Protein AF-F4B7A6-F1 (afdb_monomer)

pLDDT: mean 81.69, std 14.82, range [43.16, 95.94]

Secondary structure (DSSP, 8-state):
-HHHHHHHHHHHHHHHSS--HHHHHHHHHHHHHHHHHHHHHHHHHHHHHHHHHHHTS----S-HHHHHHHHHHHHHHHHHHHHHHHHHHHHS-GGGHHHHHHHHHHHHHHHHHHHHHS--GGGGGT-HHHHHHHHHHHTT-SSPPBS-TT-TTSPBP-HHHHHHHHHHHHHHHHHHHHHHHTT-----TTTTT--

Radius of gyration: 19.79 Å; Cα contacts (8 Å, |Δi|>4): 179; chains: 1; bounding box: 46×35×57 Å

Structure (mmCIF, N/CA/C/O backbone):
data_AF-F4B7A6-F1
#
_entry.id   AF-F4B7A6-F1
#
loop_
_atom_site.group_PDB
_atom_site.id
_atom_site.type_symbol
_atom_site.label_atom_id
_atom_site.label_alt_id
_atom_site.label_comp_id
_atom_site.label_asym_id
_atom_site.label_entity_id
_atom_site.label_seq_id
_atom_site.pdbx_PDB_ins_code
_atom_site.Cartn_x
_atom_site.Cartn_y
_atom_site.Cartn_z
_atom_site.occupancy
_atom_site.B_iso_or_equiv
_atom_site.auth_seq_id
_atom_site.auth_comp_id
_atom_site.auth_asym_id
_atom_site.auth_atom_id
_atom_site.pdbx_PDB_model_num
ATOM 1 N N . MET A 1 1 ? -12.942 -7.520 11.197 1.00 44.00 1 MET A N 1
ATOM 2 C CA . MET A 1 1 ? -13.777 -8.642 11.706 1.00 44.00 1 MET A CA 1
ATOM 3 C C . MET A 1 1 ? -13.081 -9.433 12.820 1.00 44.00 1 MET A C 1
ATOM 5 O O . MET A 1 1 ? -13.764 -10.074 13.609 1.00 44.00 1 MET A O 1
ATOM 9 N N . MET A 1 2 ? -11.744 -9.402 12.918 1.00 46.47 2 MET A N 1
ATOM 10 C CA . MET A 1 2 ? -10.988 -10.122 13.953 1.00 46.47 2 MET A CA 1
ATOM 11 C C . MET A 1 2 ? -11.073 -9.441 15.330 1.00 46.47 2 MET A C 1
ATOM 13 O O . MET A 1 2 ? -11.222 -10.134 16.335 1.00 46.47 2 MET A O 1
ATOM 17 N N . ILE A 1 3 ? -11.082 -8.101 15.382 1.00 51.12 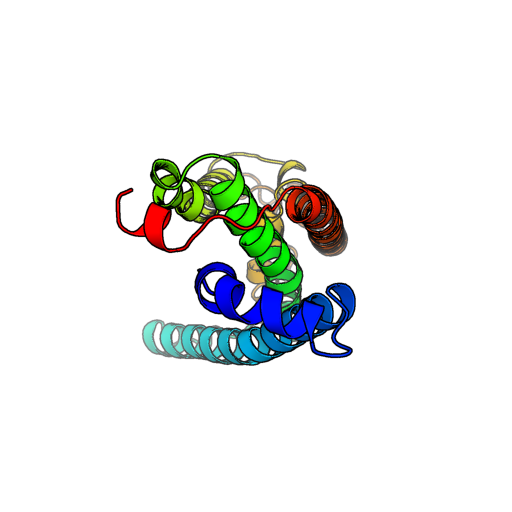3 ILE A N 1
ATOM 18 C CA . ILE A 1 3 ? -11.287 -7.360 16.641 1.00 51.12 3 ILE A CA 1
ATOM 19 C C . ILE A 1 3 ? -12.683 -7.645 17.181 1.00 51.12 3 ILE A C 1
ATOM 21 O O . ILE A 1 3 ? -12.857 -7.851 18.376 1.00 51.12 3 ILE A O 1
ATOM 25 N N . TYR A 1 4 ? -13.666 -7.743 16.290 1.00 50.31 4 TYR A N 1
ATOM 26 C CA . TYR A 1 4 ? -15.042 -8.038 16.654 1.00 50.31 4 TYR A CA 1
ATOM 27 C C . TYR A 1 4 ? -15.202 -9.368 17.421 1.00 50.31 4 TYR A C 1
ATOM 29 O O . TYR A 1 4 ? -15.772 -9.378 18.510 1.00 50.31 4 TYR A O 1
ATOM 37 N N . TYR A 1 5 ? -14.643 -10.473 16.914 1.00 50.44 5 TYR A N 1
ATOM 38 C CA . TYR A 1 5 ? -14.727 -11.785 17.578 1.00 50.44 5 TYR A CA 1
ATOM 39 C C . TYR A 1 5 ? -13.851 -11.896 18.834 1.00 50.44 5 TYR A C 1
ATOM 41 O O . TYR A 1 5 ? -14.183 -12.651 19.743 1.00 50.44 5 TYR A O 1
ATOM 49 N N . GLN A 1 6 ? -12.753 -11.140 18.913 1.00 48.97 6 GLN A N 1
ATOM 50 C CA . GLN A 1 6 ? -11.877 -11.125 20.090 1.00 48.97 6 GLN A CA 1
ATOM 51 C C . GLN A 1 6 ? -12.330 -10.129 21.170 1.00 48.97 6 GLN A C 1
ATOM 53 O O . GLN A 1 6 ? -11.904 -10.247 22.318 1.00 48.97 6 GLN A O 1
ATOM 58 N N . SER A 1 7 ? -13.216 -9.181 20.842 1.00 51.53 7 SER A N 1
ATOM 59 C CA . SER A 1 7 ? -13.661 -8.109 21.746 1.00 51.53 7 SER A CA 1
ATOM 60 C C . SER A 1 7 ? -14.371 -8.610 23.011 1.00 51.53 7 SER A C 1
ATOM 62 O O . SER A 1 7 ? -14.218 -8.000 24.070 1.00 51.53 7 SER A O 1
ATOM 64 N N . SER A 1 8 ? -15.085 -9.740 22.937 1.00 50.56 8 SER A N 1
ATOM 65 C CA . SER A 1 8 ? -15.776 -10.344 24.084 1.00 50.56 8 SER A CA 1
ATOM 66 C C . SER A 1 8 ? -14.823 -10.952 25.112 1.00 50.56 8 SER A C 1
ATOM 68 O O . SER A 1 8 ? -15.105 -10.878 26.301 1.00 50.56 8 SER A O 1
ATOM 70 N N . GLY A 1 9 ? -13.680 -11.499 24.685 1.00 51.59 9 GLY A N 1
ATOM 71 C CA . GLY A 1 9 ? -12.627 -11.992 25.581 1.00 51.59 9 GLY A CA 1
ATOM 72 C C . GLY A 1 9 ? -11.648 -10.899 26.013 1.00 51.59 9 GLY A C 1
ATOM 73 O O . GLY A 1 9 ? -11.111 -10.946 27.121 1.00 51.59 9 GLY A O 1
ATOM 74 N N . LEU A 1 10 ? -11.431 -9.885 25.167 1.00 53.50 10 LEU A N 1
ATOM 75 C CA . LEU A 1 10 ? -10.456 -8.824 25.421 1.00 53.50 10 LEU A CA 1
ATOM 76 C C . LEU A 1 10 ? -10.780 -8.004 26.664 1.00 53.50 10 LEU A C 1
ATOM 78 O O . LEU A 1 10 ? -9.871 -7.686 27.421 1.00 53.50 10 LEU A O 1
ATOM 82 N N . SER A 1 11 ? -12.056 -7.689 26.889 1.00 51.91 11 SER A N 1
ATOM 83 C CA . SER A 1 11 ? -12.505 -6.936 28.065 1.00 51.91 11 SER A CA 1
ATOM 84 C C . SER A 1 11 ? -12.173 -7.667 29.372 1.00 51.91 11 SER A C 1
ATOM 86 O O . SER A 1 11 ? -11.741 -7.034 30.338 1.00 51.91 11 SER A O 1
ATOM 88 N N . TYR A 1 12 ? -12.276 -9.001 29.384 1.00 54.56 12 TYR A N 1
ATOM 89 C CA . TYR A 1 12 ? -11.856 -9.842 30.507 1.00 54.56 12 TYR A CA 1
ATOM 90 C C . TYR A 1 12 ? -10.329 -9.902 30.633 1.00 54.56 12 TYR A C 1
ATOM 92 O O . TYR A 1 12 ? -9.809 -9.734 31.734 1.00 54.56 12 TYR A O 1
ATOM 100 N N . PHE A 1 13 ? -9.585 -10.040 29.532 1.00 53.78 13 PHE A N 1
ATOM 101 C CA . PHE A 1 13 ? -8.117 -10.017 29.575 1.00 53.78 13 PHE A CA 1
ATOM 102 C C . PHE A 1 13 ? -7.557 -8.663 30.029 1.00 53.78 13 PHE A C 1
ATOM 104 O O . PHE A 1 13 ? -6.635 -8.629 30.832 1.00 53.78 13 PHE A O 1
ATOM 111 N N . THR A 1 14 ? -8.125 -7.535 29.614 1.00 54.94 14 THR A N 1
ATOM 112 C CA . THR A 1 14 ? -7.667 -6.213 30.076 1.00 54.94 14 THR A CA 1
ATOM 113 C C . THR A 1 14 ? -8.040 -5.918 31.529 1.00 54.94 14 THR A C 1
ATOM 115 O O . THR A 1 14 ? -7.415 -5.068 32.155 1.00 54.94 14 THR A O 1
ATOM 118 N N . ARG A 1 15 ? -9.070 -6.589 32.068 1.00 53.72 15 ARG A N 1
ATOM 119 C CA . ARG A 1 15 ? -9.556 -6.390 33.444 1.00 53.72 15 ARG A CA 1
ATOM 120 C C . ARG A 1 15 ? -8.901 -7.341 34.450 1.00 53.72 15 ARG A C 1
ATOM 122 O O . ARG A 1 15 ? -8.724 -6.954 35.600 1.00 53.72 15 ARG A O 1
ATOM 129 N N . PHE A 1 16 ? -8.540 -8.554 34.024 1.00 55.56 16 PHE A N 1
ATOM 130 C CA . PHE A 1 16 ? -8.001 -9.614 34.886 1.00 55.56 16 PHE A CA 1
ATOM 131 C C . PHE A 1 16 ? -6.550 -10.021 34.564 1.00 55.56 16 PHE A C 1
ATOM 133 O O . PHE A 1 16 ? -5.973 -10.825 35.291 1.00 55.56 16 PHE A O 1
ATOM 140 N N . SER A 1 17 ? -5.926 -9.467 33.517 1.00 56.50 17 SER A N 1
ATOM 141 C CA . SER A 1 17 ? -4.500 -9.654 33.198 1.00 56.50 17 SER A CA 1
ATOM 142 C C . SER A 1 17 ? -3.744 -8.317 33.188 1.00 56.50 17 SER A C 1
ATOM 144 O O . SER A 1 17 ? -4.324 -7.245 33.043 1.00 56.50 17 SER A O 1
ATOM 146 N N . LYS A 1 18 ? -2.410 -8.376 33.321 1.00 59.94 18 LYS A N 1
ATOM 147 C CA . LYS A 1 18 ? -1.483 -7.227 33.223 1.00 59.94 18 LYS A CA 1
ATOM 148 C C . LYS A 1 18 ? -1.332 -6.684 31.787 1.00 59.94 18 LYS A C 1
ATOM 150 O O . LYS A 1 18 ? -0.453 -5.864 31.521 1.00 59.94 18 LYS A O 1
ATOM 155 N N . LEU A 1 19 ? -2.153 -7.154 30.847 1.00 57.56 19 LEU A N 1
ATOM 156 C CA . LEU A 1 19 ? -2.142 -6.748 29.446 1.00 57.56 19 LEU A CA 1
ATOM 157 C C . LEU A 1 19 ? -2.706 -5.332 29.297 1.00 57.56 19 LEU A C 1
ATOM 159 O O . LEU A 1 19 ? -3.912 -5.102 29.348 1.00 57.56 19 LEU A O 1
ATOM 163 N N . THR A 1 20 ? -1.814 -4.366 29.081 1.00 66.88 20 THR A N 1
ATOM 164 C CA . THR A 1 20 ? -2.223 -3.005 28.734 1.00 66.88 20 THR A CA 1
ATOM 165 C C . THR A 1 20 ? -2.713 -2.958 27.278 1.00 66.88 20 THR A C 1
ATOM 167 O O . THR A 1 20 ? -2.067 -3.536 26.398 1.00 66.88 20 THR A O 1
ATOM 170 N N . PRO A 1 21 ? -3.806 -2.230 26.968 1.00 61.97 21 PRO A N 1
ATOM 171 C CA . PRO A 1 21 ? -4.346 -2.130 25.605 1.00 61.97 21 PRO A CA 1
ATOM 172 C C . PRO A 1 21 ? -3.317 -1.690 24.553 1.00 61.97 21 PRO A C 1
ATOM 174 O O . PRO A 1 21 ? -3.353 -2.144 23.414 1.00 61.97 21 PRO A O 1
ATOM 177 N N . LYS A 1 22 ? -2.349 -0.850 24.947 1.00 65.38 22 LYS A N 1
ATOM 178 C CA . LYS A 1 22 ? -1.251 -0.400 24.078 1.00 65.38 22 LYS A CA 1
ATOM 179 C C . LYS A 1 22 ? -0.338 -1.550 23.652 1.00 65.38 22 LYS A C 1
ATOM 181 O O . LYS A 1 22 ? 0.014 -1.640 22.482 1.00 65.38 22 LYS A O 1
ATOM 186 N N . TYR A 1 23 ? 0.029 -2.422 24.592 1.00 71.06 23 TYR A N 1
ATOM 187 C CA . TYR A 1 23 ? 0.889 -3.570 24.316 1.00 71.06 23 TYR A CA 1
ATOM 188 C C . TYR A 1 23 ? 0.175 -4.598 23.433 1.00 71.06 23 TYR A C 1
ATOM 190 O O . TYR A 1 23 ? 0.770 -5.115 22.492 1.00 71.06 23 TYR A O 1
ATOM 198 N N . TYR A 1 24 ? -1.119 -4.829 23.683 1.00 69.81 24 TYR A N 1
ATOM 199 C CA . TYR A 1 24 ? -1.938 -5.708 22.849 1.00 69.81 24 TYR A CA 1
ATOM 200 C C . TYR A 1 24 ? -2.017 -5.218 21.399 1.00 69.81 24 TYR A C 1
ATOM 202 O O . TYR A 1 24 ? -1.712 -5.974 20.479 1.00 69.81 24 TYR A O 1
ATOM 210 N N . LEU A 1 25 ? -2.368 -3.942 21.195 1.00 70.75 25 LEU A N 1
ATOM 211 C CA . LEU A 1 25 ? -2.437 -3.357 19.857 1.00 70.75 25 LEU A CA 1
ATOM 212 C C . LEU A 1 25 ? -1.074 -3.406 19.166 1.00 70.75 25 LEU A C 1
ATOM 214 O O . LEU A 1 25 ? -0.997 -3.857 18.030 1.00 70.75 25 LEU A O 1
ATOM 218 N N . PHE A 1 26 ? 0.006 -3.024 19.852 1.00 75.38 26 PHE A N 1
ATOM 219 C CA . PHE A 1 26 ? 1.352 -3.077 19.281 1.00 75.38 26 PHE A CA 1
ATOM 220 C C . PHE A 1 26 ? 1.755 -4.497 18.860 1.00 75.38 26 PHE A C 1
ATOM 222 O O . PHE A 1 26 ? 2.229 -4.695 17.742 1.00 75.38 26 PHE A O 1
ATOM 229 N N . SER A 1 27 ? 1.522 -5.492 19.721 1.00 78.31 27 SER A N 1
ATOM 230 C CA . SER A 1 27 ? 1.802 -6.893 19.400 1.00 78.31 27 SER A CA 1
ATOM 231 C C . SER A 1 27 ? 0.976 -7.369 18.207 1.00 78.31 27 SER A C 1
ATOM 233 O O . SER A 1 27 ? 1.520 -8.031 17.329 1.00 78.31 27 SER A O 1
ATOM 235 N N . LEU A 1 28 ? -0.310 -7.018 18.147 1.00 77.06 28 LEU A N 1
ATOM 236 C CA . LEU A 1 28 ? -1.187 -7.388 17.038 1.00 77.06 28 LEU A CA 1
ATOM 237 C C . LEU A 1 28 ? -0.713 -6.755 15.725 1.00 77.06 28 LEU A C 1
ATOM 239 O O . LEU A 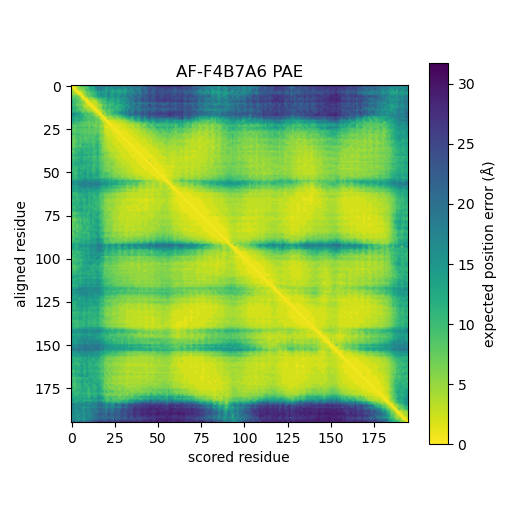1 28 ? -0.577 -7.461 14.729 1.00 77.06 28 LEU A O 1
ATOM 243 N N . TYR A 1 29 ? -0.384 -5.461 15.737 1.00 79.56 29 TYR A N 1
ATOM 244 C CA . TYR A 1 29 ? 0.194 -4.755 14.591 1.00 79.56 29 TYR A CA 1
ATOM 245 C C . TYR A 1 29 ? 1.471 -5.437 14.094 1.00 79.56 29 TYR A C 1
ATOM 247 O O . TYR A 1 29 ? 1.609 -5.699 12.901 1.00 79.56 29 TYR A O 1
ATOM 255 N N . PHE A 1 30 ? 2.392 -5.756 15.005 1.00 82.19 30 PHE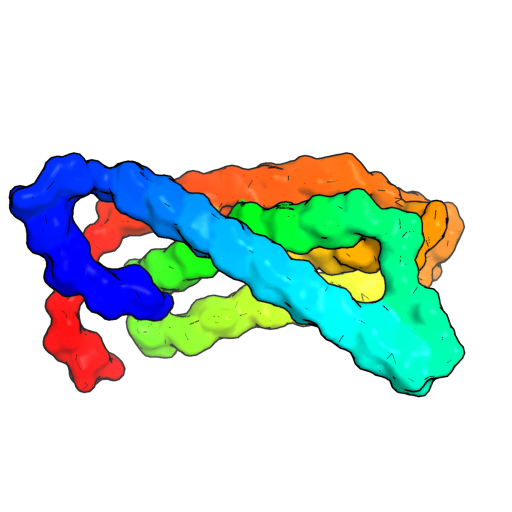 A N 1
ATOM 256 C CA . PHE A 1 30 ? 3.672 -6.365 14.656 1.00 82.19 30 PHE A CA 1
ATOM 257 C C . PHE A 1 30 ? 3.499 -7.775 14.077 1.00 82.19 30 PHE A C 1
ATOM 259 O O . PHE A 1 30 ? 4.054 -8.091 13.023 1.00 82.19 30 PHE A O 1
ATOM 266 N N . THR A 1 31 ? 2.666 -8.610 14.704 1.00 84.31 31 THR A N 1
ATOM 267 C CA . THR A 1 31 ? 2.358 -9.956 14.203 1.00 84.31 31 THR A CA 1
ATOM 268 C C . THR A 1 31 ? 1.660 -9.903 12.844 1.00 84.31 31 THR A C 1
ATOM 270 O O . THR A 1 31 ? 2.013 -10.668 11.941 1.00 84.31 31 THR A O 1
ATOM 273 N N . MET A 1 32 ? 0.706 -8.988 12.648 1.00 83.56 32 MET A N 1
ATOM 274 C CA . MET A 1 32 ? 0.042 -8.819 11.353 1.00 83.56 32 MET A CA 1
ATOM 275 C C . MET A 1 32 ? 1.011 -8.340 10.274 1.00 83.56 32 MET A C 1
ATOM 277 O O . MET A 1 32 ? 0.969 -8.847 9.156 1.00 83.56 32 MET A O 1
ATOM 281 N N . LEU A 1 33 ? 1.931 -7.433 10.597 1.00 85.69 33 LEU A N 1
ATOM 282 C CA . LEU A 1 33 ? 2.940 -6.957 9.654 1.00 85.69 33 LEU A CA 1
ATOM 283 C C . LEU A 1 33 ? 3.859 -8.093 9.191 1.00 85.69 33 LEU A C 1
ATOM 285 O O . LEU A 1 33 ? 4.101 -8.217 7.990 1.00 85.69 33 LEU A O 1
ATOM 289 N N . ILE A 1 34 ? 4.322 -8.957 10.100 1.00 87.56 34 ILE A N 1
ATOM 290 C CA . ILE A 1 34 ? 5.190 -10.099 9.756 1.00 87.56 34 ILE A CA 1
ATOM 291 C C . ILE A 1 34 ? 4.442 -11.175 8.970 1.00 87.56 34 ILE A C 1
ATOM 293 O O . ILE A 1 34 ? 4.981 -11.728 8.018 1.00 87.56 34 ILE A O 1
ATOM 297 N N . THR A 1 35 ? 3.213 -11.505 9.352 1.00 87.38 35 THR A N 1
ATOM 298 C CA . THR A 1 35 ? 2.455 -12.567 8.670 1.00 87.38 35 THR A CA 1
ATOM 299 C C . THR A 1 35 ? 2.062 -12.136 7.261 1.00 87.38 35 THR A C 1
ATOM 301 O O . THR A 1 35 ? 2.346 -12.839 6.290 1.00 87.38 35 THR A O 1
ATOM 304 N N . THR A 1 36 ? 1.510 -10.930 7.117 1.00 85.94 36 THR A N 1
ATOM 305 C CA . THR A 1 36 ? 1.175 -10.365 5.804 1.00 85.94 36 THR A CA 1
ATOM 306 C C . THR A 1 36 ? 2.432 -10.159 4.957 1.00 85.94 36 THR A C 1
ATOM 308 O O . THR A 1 36 ? 2.398 -10.494 3.772 1.00 85.94 36 THR A O 1
ATOM 311 N N . THR A 1 37 ? 3.539 -9.703 5.575 1.00 86.69 37 THR A N 1
ATOM 312 C CA . THR A 1 37 ? 4.970 -9.995 5.289 1.00 86.69 37 THR A CA 1
ATOM 313 C C . THR A 1 37 ? 5.322 -11.124 4.324 1.00 86.69 37 THR A C 1
ATOM 315 O O . THR A 1 37 ? 5.775 -10.977 3.189 1.00 86.69 37 THR A O 1
ATOM 318 N N . VAL A 1 38 ? 5.101 -12.320 4.831 1.00 89.00 38 VAL A N 1
ATOM 319 C CA . VAL A 1 38 ? 5.456 -13.552 4.151 1.00 89.00 38 VAL A CA 1
ATOM 320 C C . VAL A 1 38 ? 4.466 -13.813 3.021 1.00 89.00 38 VAL A C 1
ATOM 322 O O . VAL A 1 38 ? 4.876 -14.101 1.899 1.00 89.00 38 VAL A O 1
ATOM 325 N N . VAL A 1 39 ? 3.169 -13.608 3.277 1.00 90.00 39 VAL A N 1
ATOM 326 C CA . VAL A 1 39 ? 2.107 -13.881 2.298 1.00 90.00 39 VAL A CA 1
ATOM 327 C C . VAL A 1 39 ? 2.287 -13.071 1.015 1.00 90.00 39 VAL A C 1
ATOM 329 O O . VAL A 1 39 ? 2.300 -13.660 -0.060 1.00 90.00 39 VAL A O 1
ATOM 332 N N . SER A 1 40 ? 2.473 -11.747 1.084 1.00 87.12 40 SER A N 1
ATOM 333 C CA . SER A 1 40 ? 2.578 -10.965 -0.164 1.00 87.12 40 SER A CA 1
ATOM 334 C C . SER A 1 40 ? 3.873 -11.215 -0.941 1.00 87.12 40 SER A C 1
ATOM 336 O O . SER A 1 40 ? 3.850 -11.133 -2.161 1.00 87.12 40 SER A O 1
ATOM 338 N N . VAL A 1 41 ? 4.972 -11.600 -0.278 1.00 87.81 41 VAL A N 1
ATOM 339 C CA . VAL A 1 41 ? 6.191 -12.013 -0.995 1.00 87.81 41 VAL A CA 1
ATOM 340 C C . VAL A 1 41 ? 5.927 -13.296 -1.778 1.00 87.81 41 VAL A C 1
ATOM 342 O O . VAL A 1 41 ? 6.244 -13.363 -2.962 1.00 87.81 41 VAL A O 1
ATOM 345 N N . ILE A 1 42 ? 5.282 -14.283 -1.149 1.00 91.94 42 ILE A N 1
ATOM 346 C CA . ILE A 1 42 ? 4.893 -15.531 -1.817 1.00 91.94 42 ILE A CA 1
ATOM 347 C C . ILE A 1 42 ? 3.943 -15.237 -2.983 1.00 91.94 42 ILE A C 1
ATOM 349 O O . ILE A 1 42 ? 4.166 -15.723 -4.089 1.00 91.94 42 ILE A O 1
ATOM 353 N N . MET A 1 43 ? 2.915 -14.410 -2.767 1.00 92.12 43 MET A N 1
ATOM 354 C CA . MET A 1 43 ? 1.974 -14.036 -3.827 1.00 92.12 43 MET A CA 1
ATOM 355 C C . MET A 1 43 ? 2.665 -13.277 -4.961 1.00 92.12 43 MET A C 1
ATOM 357 O O . MET A 1 43 ? 2.427 -13.582 -6.124 1.00 92.12 43 MET A O 1
ATOM 361 N N . GLY A 1 44 ? 3.547 -12.331 -4.644 1.00 89.50 44 GLY A N 1
ATOM 362 C CA . GLY A 1 44 ? 4.283 -11.544 -5.627 1.00 89.50 44 GLY A CA 1
ATOM 363 C C . GLY A 1 44 ? 5.206 -12.403 -6.492 1.00 89.50 44 GLY A C 1
ATOM 364 O O . GLY A 1 44 ? 5.191 -12.279 -7.715 1.00 89.50 44 GLY A O 1
ATOM 365 N N . LEU A 1 45 ? 5.942 -13.337 -5.883 1.00 91.12 45 LEU A N 1
ATOM 366 C CA . LEU A 1 45 ? 6.743 -14.322 -6.618 1.00 91.12 45 LEU A CA 1
ATOM 367 C C . LEU A 1 45 ? 5.867 -15.261 -7.457 1.00 91.12 45 LEU A C 1
ATOM 369 O O . LEU A 1 45 ? 6.234 -15.599 -8.583 1.00 91.12 45 LEU A O 1
ATOM 373 N N . GLY A 1 46 ? 4.698 -15.651 -6.941 1.00 93.62 46 GLY A N 1
ATOM 374 C CA . GLY A 1 46 ? 3.712 -16.441 -7.675 1.00 93.62 46 GLY A CA 1
ATOM 375 C C . GLY A 1 46 ? 3.215 -15.723 -8.930 1.00 93.62 46 GLY A C 1
ATOM 376 O O . GLY A 1 46 ? 3.226 -16.307 -10.009 1.00 93.62 46 GLY A O 1
ATOM 377 N N . VAL A 1 47 ? 2.862 -14.440 -8.816 1.00 91.56 47 VAL A N 1
ATOM 378 C CA . VAL A 1 47 ? 2.452 -13.601 -9.954 1.00 91.56 47 VAL A CA 1
ATOM 379 C C . VAL A 1 47 ? 3.579 -13.500 -10.978 1.00 91.56 47 VAL A C 1
ATOM 381 O O . VAL A 1 47 ? 3.356 -13.800 -12.145 1.00 91.56 47 VAL A O 1
ATOM 384 N N . VAL A 1 48 ? 4.799 -13.168 -10.551 1.00 91.56 48 VAL A N 1
ATOM 385 C CA . VAL A 1 48 ? 5.973 -13.106 -11.441 1.00 91.56 48 VAL A CA 1
ATOM 386 C C . VAL A 1 48 ? 6.174 -14.423 -12.192 1.00 91.56 48 VAL A C 1
ATOM 388 O O . VAL A 1 48 ? 6.372 -14.415 -13.406 1.00 91.56 48 VAL A O 1
ATOM 391 N N . SER A 1 49 ? 6.072 -15.554 -11.497 1.00 92.06 49 SER A N 1
ATOM 392 C CA . SER A 1 49 ? 6.284 -16.882 -12.084 1.00 92.06 49 SER A CA 1
ATOM 393 C C . SER A 1 49 ? 5.191 -17.248 -13.090 1.00 92.06 49 SER A C 1
ATOM 395 O O . SER A 1 49 ? 5.498 -17.688 -14.196 1.00 92.06 49 SER A O 1
ATOM 397 N N . LEU A 1 50 ? 3.920 -17.027 -12.739 1.00 94.12 50 LEU A N 1
ATOM 398 C CA . LEU A 1 50 ? 2.776 -17.330 -13.605 1.00 94.12 50 LEU A CA 1
ATOM 399 C C . LEU A 1 50 ? 2.763 -16.461 -14.861 1.00 94.12 50 LEU A C 1
ATOM 401 O O . LEU A 1 50 ? 2.555 -16.972 -15.959 1.00 94.12 50 LEU A O 1
ATOM 405 N N . PHE A 1 51 ? 3.017 -15.161 -14.711 1.00 92.12 51 PHE A N 1
ATOM 406 C CA . PHE A 1 51 ? 3.107 -14.253 -15.849 1.00 92.12 51 PHE A CA 1
ATOM 407 C C . PHE A 1 51 ? 4.311 -14.601 -16.724 1.00 92.12 51 PHE A C 1
ATOM 409 O O . PHE A 1 51 ? 4.172 -14.652 -17.941 1.00 92.12 51 PHE A O 1
ATOM 416 N N . SER A 1 52 ? 5.459 -14.931 -16.129 1.00 93.25 52 SER A N 1
ATOM 417 C CA . SER A 1 52 ? 6.626 -15.334 -16.918 1.00 93.25 52 SER A CA 1
ATOM 418 C C . SER A 1 52 ? 6.371 -16.608 -17.724 1.00 93.25 52 SER A C 1
ATOM 420 O O . SER A 1 52 ? 6.744 -16.696 -18.890 1.00 93.25 52 SER A O 1
ATOM 422 N N . TYR A 1 53 ? 5.673 -17.579 -17.127 1.00 93.50 53 TYR A N 1
ATOM 423 C CA . TYR A 1 53 ? 5.258 -18.797 -17.819 1.00 93.50 53 TYR A CA 1
ATOM 424 C C . TYR A 1 53 ? 4.277 -18.506 -18.961 1.00 93.50 53 TYR A C 1
ATOM 426 O O . TYR A 1 53 ? 4.431 -19.039 -20.056 1.00 93.50 53 TYR A O 1
ATOM 434 N N . HIS A 1 54 ? 3.284 -17.645 -18.727 1.00 93.44 54 HIS A N 1
ATOM 435 C CA . HIS A 1 54 ? 2.268 -17.329 -19.729 1.00 93.44 54 HIS A CA 1
ATOM 436 C C . HIS A 1 54 ? 2.827 -16.545 -20.923 1.00 93.44 54 HIS A C 1
ATOM 438 O O . HIS A 1 54 ? 2.481 -16.840 -22.064 1.00 93.44 54 HIS A O 1
ATOM 444 N N . PHE A 1 55 ? 3.692 -15.562 -20.667 1.00 91.94 55 PHE A N 1
ATOM 445 C CA . PHE A 1 55 ? 4.264 -14.704 -21.707 1.00 91.94 55 PHE A CA 1
ATOM 446 C C . PHE A 1 55 ? 5.539 -15.278 -22.340 1.00 91.94 55 PHE A C 1
ATOM 448 O O . PHE A 1 55 ? 6.044 -14.697 -23.296 1.00 91.94 55 PHE A O 1
ATOM 455 N N . GLY A 1 56 ? 6.060 -16.401 -21.831 1.00 89.06 56 GLY A N 1
ATOM 456 C CA . GLY A 1 56 ? 7.293 -17.027 -22.323 1.00 89.06 56 GLY A CA 1
ATOM 457 C C . GLY A 1 56 ? 8.561 -16.207 -22.060 1.00 89.06 56 GLY A C 1
ATOM 458 O O . GLY A 1 56 ? 9.620 -16.532 -22.585 1.00 89.06 56 GLY A O 1
ATOM 459 N N . GLU A 1 57 ? 8.460 -15.159 -21.243 1.00 89.25 57 GLU A N 1
ATOM 460 C CA . GLU A 1 57 ? 9.514 -14.184 -20.968 1.00 89.25 57 GLU A CA 1
ATOM 461 C C . GLU A 1 57 ? 9.709 -14.032 -19.462 1.00 89.25 57 GLU A C 1
ATOM 463 O O . GLU A 1 57 ? 8.758 -14.106 -18.692 1.00 89.25 57 GLU A O 1
ATOM 468 N N . THR A 1 58 ? 10.936 -13.775 -19.008 1.00 87.69 58 THR A N 1
ATOM 469 C CA . THR A 1 58 ? 11.201 -13.593 -17.569 1.00 87.69 58 THR A CA 1
ATOM 470 C C . THR A 1 58 ? 10.795 -12.193 -17.097 1.00 87.69 58 THR A C 1
ATOM 472 O O . THR A 1 58 ? 11.569 -11.234 -17.141 1.00 87.69 58 THR A O 1
ATOM 475 N N . ILE A 1 59 ? 9.563 -12.067 -16.598 1.00 87.88 59 ILE A N 1
ATOM 476 C CA . ILE A 1 59 ? 8.997 -10.816 -16.068 1.00 87.88 59 ILE A CA 1
ATOM 477 C C . ILE A 1 59 ? 9.406 -10.668 -14.597 1.00 87.88 59 ILE A C 1
ATOM 479 O O . ILE A 1 59 ? 8.590 -10.722 -13.681 1.00 87.88 59 ILE A O 1
ATOM 483 N N . ALA A 1 60 ? 10.707 -10.516 -14.356 1.00 89.31 60 ALA A N 1
ATOM 484 C CA . ALA A 1 60 ? 11.245 -10.271 -13.021 1.00 89.31 60 ALA A CA 1
ATOM 485 C C . ALA A 1 60 ? 11.359 -8.761 -12.725 1.00 89.31 60 ALA A C 1
ATOM 487 O O . ALA A 1 60 ? 11.682 -7.984 -13.636 1.00 89.31 60 ALA A O 1
ATOM 488 N N . PRO A 1 61 ? 11.173 -8.333 -11.458 1.00 91.38 61 PRO A N 1
ATOM 489 C CA . PRO A 1 61 ? 11.508 -6.982 -11.029 1.00 91.38 61 PRO A CA 1
ATOM 490 C C . PRO A 1 61 ? 12.948 -6.632 -11.408 1.00 91.38 61 PRO A C 1
ATOM 492 O O . PRO A 1 61 ? 13.881 -7.401 -11.171 1.00 91.38 61 PRO A O 1
ATOM 495 N N . LYS A 1 62 ? 13.143 -5.445 -11.980 1.00 93.38 62 LYS A N 1
ATOM 496 C CA . LYS A 1 62 ? 14.481 -4.915 -12.278 1.00 93.38 62 LYS A CA 1
ATOM 497 C C . LYS A 1 62 ? 15.154 -4.393 -11.014 1.00 93.38 62 LYS A C 1
ATOM 499 O O . LYS A 1 62 ? 16.372 -4.467 -10.895 1.00 93.38 62 LYS A O 1
ATOM 504 N N . ASN A 1 63 ? 14.359 -3.920 -10.058 1.00 93.75 63 ASN A N 1
ATOM 505 C CA . ASN A 1 63 ? 14.809 -3.510 -8.739 1.00 93.75 63 ASN A CA 1
ATOM 506 C C . ASN A 1 63 ? 14.084 -4.317 -7.653 1.00 93.75 63 ASN A C 1
ATOM 508 O O . ASN A 1 63 ? 13.029 -3.923 -7.155 1.00 93.75 63 ASN A O 1
ATOM 512 N N . TRP A 1 64 ? 14.690 -5.440 -7.260 1.00 91.94 64 TRP A N 1
ATOM 513 C CA . TRP A 1 64 ? 14.190 -6.293 -6.178 1.00 91.94 64 TRP A CA 1
ATOM 514 C C . TRP A 1 64 ? 14.098 -5.568 -4.833 1.00 91.94 64 TRP A C 1
ATOM 516 O O . TRP A 1 64 ? 13.166 -5.811 -4.072 1.00 91.94 64 TRP A O 1
ATOM 526 N N . GLY A 1 65 ? 15.024 -4.647 -4.548 1.00 93.06 65 GLY A N 1
ATOM 527 C CA . GLY A 1 65 ? 14.983 -3.851 -3.321 1.00 93.06 65 GLY A CA 1
ATOM 528 C C . GLY A 1 65 ? 13.712 -3.008 -3.241 1.00 93.06 65 GLY A C 1
ATOM 529 O O . GLY A 1 65 ? 13.029 -3.018 -2.220 1.00 93.06 65 GLY A O 1
ATOM 530 N N . LEU A 1 66 ? 13.351 -2.347 -4.344 1.00 93.69 66 LEU A N 1
ATOM 531 C CA . LEU A 1 66 ? 12.125 -1.557 -4.428 1.00 93.69 66 LEU A CA 1
ATOM 532 C C . LEU A 1 66 ? 10.868 -2.434 -4.373 1.00 93.69 66 LEU A C 1
ATOM 534 O O . LEU A 1 66 ? 9.906 -2.056 -3.718 1.00 93.69 66 LEU A O 1
ATOM 538 N N . PHE A 1 67 ? 10.898 -3.615 -4.994 1.00 93.50 67 PHE A N 1
ATOM 539 C CA . PHE A 1 67 ? 9.799 -4.584 -4.944 1.00 93.50 67 PHE A CA 1
ATOM 540 C C . PHE A 1 67 ? 9.480 -5.032 -3.506 1.00 93.50 67 PHE A C 1
ATOM 542 O O . PHE A 1 67 ? 8.333 -4.973 -3.067 1.00 93.50 67 PHE A O 1
ATOM 549 N N . PHE A 1 68 ? 10.496 -5.432 -2.733 1.00 92.06 68 PHE A N 1
ATOM 550 C CA . PHE A 1 68 ? 10.291 -5.820 -1.333 1.00 92.06 68 PHE A CA 1
ATOM 551 C C . PHE A 1 68 ? 9.921 -4.632 -0.444 1.00 92.06 68 PHE A C 1
ATOM 553 O O . PHE A 1 68 ? 9.104 -4.772 0.467 1.00 92.06 68 PHE A O 1
ATOM 560 N N . LEU A 1 69 ? 10.499 -3.461 -0.709 1.00 93.12 69 LEU A N 1
ATOM 561 C CA . LEU A 1 69 ? 10.174 -2.239 0.017 1.00 93.12 69 LEU A CA 1
ATOM 562 C C . LEU A 1 69 ? 8.712 -1.832 -0.206 1.00 93.12 69 LEU A C 1
ATOM 564 O O . LEU A 1 69 ? 8.034 -1.517 0.768 1.00 93.12 69 LEU A O 1
ATOM 568 N N . ASP A 1 70 ? 8.200 -1.904 -1.435 1.00 93.81 70 ASP A N 1
ATOM 569 C CA . ASP A 1 70 ? 6.785 -1.663 -1.746 1.00 93.81 70 ASP A CA 1
ATOM 570 C C . ASP A 1 70 ? 5.866 -2.669 -1.033 1.00 93.81 70 ASP A C 1
ATOM 572 O O . ASP A 1 70 ? 4.890 -2.289 -0.381 1.00 93.81 70 ASP A O 1
ATOM 576 N N . ALA A 1 71 ? 6.232 -3.954 -1.029 1.00 91.62 71 ALA A N 1
ATOM 577 C CA . ALA A 1 71 ? 5.501 -4.974 -0.278 1.00 91.62 71 ALA A CA 1
ATOM 578 C C . ALA A 1 71 ? 5.440 -4.665 1.231 1.00 91.62 71 ALA A C 1
ATOM 580 O O . ALA A 1 71 ? 4.451 -4.982 1.896 1.00 91.62 71 ALA A O 1
ATOM 581 N N . ILE A 1 72 ? 6.484 -4.077 1.819 1.00 92.19 72 ILE A N 1
ATOM 582 C CA . ILE A 1 72 ? 6.483 -3.663 3.231 1.00 92.19 72 ILE A CA 1
ATOM 583 C C . ILE A 1 72 ? 5.647 -2.390 3.415 1.00 92.19 72 ILE A C 1
ATOM 585 O O . ILE A 1 72 ? 4.763 -2.364 4.273 1.00 92.19 72 ILE A O 1
ATOM 589 N N . LEU A 1 73 ? 5.886 -1.353 2.608 1.00 93.25 73 LEU A N 1
ATOM 590 C CA . LEU A 1 73 ? 5.205 -0.060 2.721 1.00 93.25 73 LEU A CA 1
ATOM 591 C C . LEU A 1 73 ? 3.698 -0.168 2.500 1.00 93.25 73 LEU A C 1
ATOM 593 O O . LEU A 1 73 ? 2.928 0.438 3.244 1.00 93.25 73 LEU A O 1
ATOM 597 N N . SER A 1 74 ? 3.267 -0.978 1.535 1.00 92.31 74 SER A N 1
ATOM 598 C CA . SER A 1 74 ? 1.848 -1.240 1.298 1.00 92.31 74 SER A CA 1
ATOM 599 C C . SER A 1 74 ? 1.156 -1.762 2.556 1.00 92.31 74 SER A C 1
ATOM 601 O O . SER A 1 74 ? 0.065 -1.312 2.880 1.00 92.31 74 SER A O 1
ATOM 603 N N . ARG A 1 75 ? 1.796 -2.633 3.341 1.00 90.31 75 ARG A N 1
ATOM 604 C CA . ARG A 1 75 ? 1.226 -3.144 4.602 1.00 90.31 75 ARG A CA 1
ATOM 605 C C . ARG A 1 75 ? 1.271 -2.129 5.724 1.00 90.31 75 ARG A C 1
ATOM 607 O O . ARG A 1 75 ? 0.310 -2.038 6.482 1.00 90.31 75 ARG A O 1
ATOM 614 N N . VAL A 1 76 ? 2.360 -1.366 5.819 1.00 91.31 76 VAL A N 1
ATOM 615 C CA . VAL A 1 76 ? 2.466 -0.245 6.765 1.00 91.31 76 VAL A CA 1
ATOM 616 C C . VAL A 1 76 ? 1.306 0.735 6.565 1.00 91.31 76 VAL A C 1
ATOM 618 O O . VAL A 1 76 ? 0.811 1.275 7.548 1.00 91.31 76 VAL A O 1
ATOM 621 N N . PHE A 1 77 ? 0.811 0.882 5.333 1.00 93.25 77 PHE A N 1
ATOM 622 C CA . PHE A 1 77 ? -0.383 1.662 5.014 1.00 93.25 77 PHE A CA 1
ATOM 623 C C . PHE A 1 77 ? -1.709 0.903 5.220 1.00 93.25 77 PHE A C 1
ATOM 625 O O . PHE A 1 77 ? -2.618 1.401 5.890 1.00 93.25 77 PHE A O 1
ATOM 632 N N . TYR A 1 78 ? -1.847 -0.302 4.657 1.00 91.12 78 TYR A N 1
ATOM 633 C CA . TYR A 1 78 ? -3.110 -1.049 4.664 1.00 91.12 78 TYR A CA 1
ATOM 634 C C . TYR A 1 78 ? -3.521 -1.532 6.060 1.00 91.12 78 TYR A C 1
ATOM 636 O O . TYR A 1 78 ? -4.716 -1.677 6.309 1.00 91.12 78 TYR A O 1
ATOM 644 N N . LEU A 1 79 ? -2.577 -1.751 6.982 1.00 88.56 79 LEU A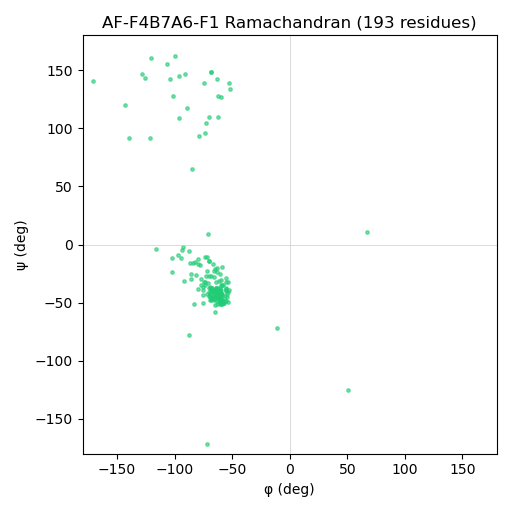 N 1
ATOM 645 C CA . LEU A 1 79 ? -2.890 -2.142 8.361 1.00 88.56 79 LEU A CA 1
ATOM 646 C C . LEU A 1 79 ? -3.645 -1.030 9.119 1.00 88.56 79 LEU A C 1
ATOM 648 O O . LEU A 1 79 ? -4.781 -1.282 9.532 1.00 88.56 79 LEU A O 1
ATOM 652 N N . PRO A 1 80 ? -3.106 0.202 9.255 1.00 88.88 80 PRO A N 1
ATOM 653 C CA . PRO A 1 80 ? -3.853 1.334 9.801 1.00 88.88 80 PRO A CA 1
ATOM 654 C C . PRO A 1 80 ? -5.164 1.607 9.067 1.00 88.88 80 PRO A C 1
ATOM 656 O O . PRO A 1 80 ? -6.165 1.902 9.714 1.00 88.88 80 PRO A O 1
ATOM 659 N N . LEU A 1 81 ? -5.189 1.483 7.733 1.00 91.12 81 LEU A N 1
ATOM 660 C CA . LEU A 1 81 ? -6.418 1.667 6.958 1.00 91.12 81 LEU A CA 1
ATOM 661 C C . LEU A 1 81 ? -7.486 0.639 7.351 1.00 91.12 81 LEU A C 1
ATOM 663 O O . LEU A 1 81 ? -8.628 1.007 7.610 1.00 91.12 81 LEU A O 1
ATOM 667 N N . SER A 1 82 ? -7.126 -0.644 7.413 1.00 88.62 82 SER A N 1
ATOM 668 C CA . SER A 1 82 ? -8.054 -1.716 7.778 1.00 88.62 82 SER A CA 1
ATOM 669 C C . SER A 1 82 ? -8.621 -1.514 9.179 1.00 88.62 82 SER A C 1
ATOM 671 O O . SER A 1 82 ? -9.811 -1.736 9.394 1.00 88.62 82 SER A O 1
ATOM 673 N N . LEU A 1 83 ? -7.783 -1.092 10.125 1.00 84.00 83 LEU A N 1
ATOM 674 C CA . LEU A 1 83 ? -8.203 -0.834 11.500 1.00 84.00 83 LEU A CA 1
ATOM 675 C C . LEU A 1 83 ? -9.124 0.376 11.582 1.00 84.00 83 LEU A C 1
ATOM 677 O O . LEU A 1 83 ? -10.202 0.279 12.161 1.00 84.00 83 LEU A O 1
ATOM 681 N N . PHE A 1 84 ? -8.765 1.465 10.907 1.00 87.94 84 PHE A N 1
ATOM 682 C CA . PHE A 1 84 ? -9.609 2.647 10.799 1.00 87.94 84 PHE A CA 1
ATOM 683 C C . PHE A 1 84 ? -10.993 2.320 10.214 1.00 87.94 84 PHE A C 1
ATOM 685 O O . PHE A 1 84 ? -12.007 2.766 10.743 1.00 87.94 84 PHE A O 1
ATOM 692 N N . LEU A 1 85 ? -11.064 1.514 9.149 1.00 88.38 85 LEU A N 1
ATOM 693 C CA . LEU A 1 85 ? -12.337 1.116 8.534 1.00 88.38 85 LEU A CA 1
ATOM 694 C C . LEU A 1 85 ? -13.165 0.185 9.435 1.00 88.38 85 LEU A C 1
ATOM 696 O O . LEU A 1 85 ? -14.392 0.312 9.488 1.00 88.38 85 LEU A O 1
ATOM 700 N N . GLU A 1 86 ? -12.521 -0.731 10.164 1.00 83.25 86 GLU A N 1
ATOM 701 C CA . GLU A 1 86 ? -13.200 -1.578 11.154 1.00 83.25 86 GLU A CA 1
ATOM 702 C C . GLU A 1 86 ? -13.785 -0.729 12.292 1.00 83.25 86 GLU A C 1
ATOM 704 O O . GLU A 1 86 ? -14.955 -0.880 12.643 1.00 83.25 86 GLU A O 1
ATOM 709 N N . GLU A 1 87 ? -13.022 0.230 12.810 1.00 80.50 87 GLU A N 1
ATOM 710 C CA . GLU A 1 87 ? -13.479 1.169 13.838 1.00 80.50 87 GLU A CA 1
ATOM 711 C C . GLU A 1 87 ? -14.617 2.064 13.340 1.00 80.50 87 GLU A C 1
ATOM 713 O O . GLU A 1 87 ? -15.618 2.247 14.035 1.00 80.50 87 GLU A O 1
ATOM 718 N N . LEU A 1 88 ? -14.515 2.570 12.110 1.00 84.19 88 LEU A N 1
ATOM 719 C CA . LEU A 1 88 ? -15.554 3.380 11.474 1.00 84.19 88 LEU A CA 1
ATOM 720 C C . LEU A 1 88 ? -16.863 2.595 11.332 1.00 84.19 88 LEU A C 1
ATOM 722 O O . LEU A 1 88 ? -17.939 3.139 11.592 1.00 84.19 88 LEU A O 1
ATOM 726 N N . THR A 1 89 ? -16.773 1.305 11.002 1.00 82.25 89 THR A N 1
ATOM 727 C CA . THR A 1 89 ? -17.926 0.394 10.941 1.00 82.25 89 THR A CA 1
ATOM 728 C C . THR A 1 89 ? -18.600 0.239 12.303 1.00 82.25 89 THR A C 1
ATOM 730 O O . THR A 1 89 ? -19.829 0.246 12.387 1.00 82.25 89 THR A O 1
ATOM 733 N N . ILE A 1 90 ? -17.815 0.130 13.379 1.00 76.19 90 ILE A N 1
ATOM 734 C CA . ILE A 1 90 ? -18.343 -0.002 14.744 1.00 76.19 90 ILE A CA 1
ATOM 735 C C . ILE A 1 90 ? -19.039 1.292 15.196 1.00 76.19 90 ILE A C 1
ATOM 737 O O . ILE A 1 90 ? -20.084 1.228 15.845 1.00 76.19 90 ILE A O 1
ATOM 741 N N . VAL A 1 91 ? -18.488 2.458 14.842 1.00 75.31 91 VAL A N 1
ATOM 742 C CA . VAL A 1 91 ? -19.006 3.770 15.270 1.00 75.31 91 VAL A CA 1
ATOM 743 C C . VAL A 1 91 ? -20.254 4.208 14.493 1.00 75.31 91 VAL A C 1
ATOM 745 O O . VAL A 1 91 ? -21.126 4.849 15.076 1.00 75.31 91 VAL A O 1
ATOM 748 N N . THR A 1 92 ? -20.367 3.889 13.201 1.00 76.38 92 THR A N 1
ATOM 749 C CA . THR A 1 92 ? -21.487 4.349 12.355 1.00 76.38 92 THR A CA 1
ATOM 750 C C . THR A 1 92 ? -22.698 3.415 12.404 1.00 76.38 92 THR A C 1
ATOM 752 O O . THR A 1 92 ? -23.696 3.726 13.051 1.00 76.38 92 THR A O 1
ATOM 755 N N . SER A 1 93 ? -22.655 2.285 11.695 1.00 71.19 93 SER A N 1
ATOM 756 C CA . SER A 1 93 ? -23.727 1.282 11.662 1.00 71.19 93 SER A CA 1
ATOM 757 C C . SER A 1 93 ? -23.272 0.013 10.944 1.00 71.19 93 SER A C 1
ATOM 759 O O . SER A 1 93 ? -22.661 0.073 9.877 1.00 71.19 93 SER A O 1
ATOM 761 N N . ARG A 1 94 ? -23.675 -1.154 11.462 1.00 67.50 94 ARG A N 1
ATOM 762 C CA . ARG A 1 94 ? -23.390 -2.470 10.857 1.00 67.50 94 ARG A CA 1
ATOM 763 C C . ARG A 1 94 ? -23.962 -2.615 9.448 1.00 67.50 94 ARG A C 1
ATOM 765 O O . ARG A 1 94 ? -23.339 -3.263 8.613 1.00 67.50 94 ARG A O 1
ATOM 772 N N . LYS A 1 95 ? -25.088 -1.951 9.153 1.00 73.31 95 LYS A N 1
ATOM 773 C CA . LYS A 1 95 ? -25.700 -1.953 7.810 1.00 73.31 95 LYS A CA 1
ATOM 774 C C . LYS A 1 95 ? -24.769 -1.364 6.746 1.00 73.31 95 LYS A C 1
ATOM 776 O O . LYS A 1 95 ? -24.867 -1.728 5.580 1.00 73.31 95 LYS A O 1
ATOM 781 N N . LEU A 1 96 ? -23.844 -0.491 7.151 1.00 78.38 96 LEU A N 1
ATOM 782 C CA . LEU A 1 96 ? -22.844 0.110 6.271 1.00 78.38 96 LEU A CA 1
ATOM 783 C C . LEU A 1 96 ? -21.527 -0.676 6.228 1.00 78.38 96 LEU A C 1
ATOM 785 O O . LEU A 1 96 ? -20.659 -0.312 5.443 1.00 78.38 96 LEU A O 1
ATOM 789 N N . SER A 1 97 ? -21.369 -1.765 6.993 1.00 77.75 97 SER A N 1
ATOM 790 C CA . SER A 1 97 ? -20.124 -2.553 7.026 1.00 77.75 97 SER A CA 1
ATOM 791 C C . SER A 1 97 ? -19.693 -3.012 5.636 1.00 77.75 97 SER A C 1
ATOM 793 O O . SER A 1 97 ? -18.515 -2.925 5.294 1.00 77.75 97 SER A O 1
ATOM 795 N N . ASN A 1 98 ? -20.648 -3.469 4.823 1.00 80.00 98 ASN A N 1
ATOM 796 C CA . ASN A 1 98 ? -20.359 -3.914 3.464 1.00 80.00 98 ASN A CA 1
ATOM 797 C C . ASN A 1 98 ? -19.891 -2.732 2.607 1.00 80.00 98 ASN A C 1
ATOM 799 O O . ASN A 1 98 ? -18.837 -2.814 1.986 1.00 80.00 98 ASN A O 1
ATOM 803 N N . ALA A 1 99 ? -20.602 -1.602 2.646 1.00 84.19 99 ALA A N 1
ATOM 804 C CA . ALA A 1 99 ? -20.221 -0.397 1.908 1.00 84.19 99 ALA A CA 1
ATOM 805 C C . ALA A 1 99 ? -18.826 0.118 2.309 1.00 84.19 99 ALA A C 1
ATOM 807 O O . ALA A 1 99 ? -18.015 0.440 1.445 1.00 84.19 99 ALA A O 1
ATOM 808 N N . ILE A 1 100 ? -18.516 0.125 3.609 1.00 85.31 100 ILE A N 1
ATOM 809 C CA . ILE A 1 100 ? -17.214 0.549 4.139 1.00 85.31 100 ILE A CA 1
ATOM 810 C C . ILE A 1 100 ? -16.098 -0.392 3.663 1.00 85.31 100 ILE A C 1
ATOM 812 O O . ILE A 1 100 ? -15.019 0.073 3.299 1.00 85.31 100 ILE A O 1
ATOM 816 N N . SER A 1 101 ? -16.362 -1.700 3.587 1.00 82.94 101 SER A N 1
ATOM 817 C CA . SER A 1 101 ? -15.382 -2.681 3.099 1.00 82.94 101 SER A CA 1
ATOM 818 C C . SER A 1 101 ? -15.029 -2.517 1.614 1.00 82.94 101 SER A C 1
ATOM 820 O O . SER A 1 101 ? -13.935 -2.899 1.205 1.00 82.94 101 SER A O 1
ATOM 822 N N . PHE A 1 102 ? -15.906 -1.892 0.817 1.00 88.12 102 PHE A N 1
ATOM 823 C CA . PHE A 1 102 ? -15.646 -1.597 -0.596 1.00 88.12 102 PHE A CA 1
ATOM 824 C C . PHE A 1 102 ? -14.819 -0.326 -0.820 1.00 88.12 102 PHE A C 1
ATOM 826 O O . PHE A 1 102 ? -14.283 -0.152 -1.915 1.00 88.12 102 PHE A O 1
ATOM 833 N N . ILE A 1 103 ? -14.665 0.545 0.185 1.00 90.62 103 ILE A N 1
ATOM 834 C CA . ILE A 1 103 ? -13.948 1.825 0.042 1.00 90.62 103 ILE A CA 1
ATOM 835 C C . ILE A 1 103 ? -12.530 1.640 -0.531 1.00 90.62 103 ILE A C 1
ATOM 837 O O . ILE A 1 103 ? -12.217 2.316 -1.513 1.00 90.62 103 ILE A O 1
ATOM 841 N N . PRO A 1 104 ? -11.675 0.730 -0.014 1.00 90.31 104 PRO A N 1
ATOM 842 C CA . PRO A 1 104 ? -10.328 0.548 -0.557 1.00 90.31 104 PRO A CA 1
ATOM 843 C C . PRO A 1 104 ? -10.333 0.138 -2.029 1.00 90.31 104 PRO A C 1
ATOM 845 O O . PRO A 1 104 ? -9.518 0.631 -2.801 1.00 90.31 104 PRO A O 1
ATOM 848 N N . ILE A 1 105 ? -11.269 -0.730 -2.422 1.00 89.19 105 ILE A N 1
ATOM 849 C CA . ILE A 1 105 ? -11.381 -1.239 -3.793 1.00 89.19 105 ILE A CA 1
ATOM 850 C C . ILE A 1 105 ? -11.806 -0.115 -4.736 1.00 89.19 105 ILE A C 1
ATOM 852 O O . ILE A 1 105 ? -11.183 0.077 -5.778 1.00 89.19 105 ILE A O 1
ATOM 856 N N . ILE A 1 106 ? -12.831 0.655 -4.357 1.00 92.12 106 ILE A N 1
ATOM 857 C CA . ILE A 1 106 ? -13.329 1.780 -5.157 1.00 92.12 106 ILE A CA 1
ATOM 858 C C . ILE A 1 106 ? -12.226 2.820 -5.348 1.00 92.12 106 ILE A C 1
ATOM 860 O O . ILE A 1 106 ? -12.006 3.273 -6.468 1.00 92.12 106 ILE A O 1
ATOM 864 N N . LEU A 1 107 ? -11.508 3.180 -4.281 1.00 92.00 107 LEU A N 1
ATOM 865 C CA . LEU A 1 107 ? -10.431 4.166 -4.357 1.00 92.00 107 LEU A CA 1
ATOM 866 C C . LEU A 1 107 ? -9.249 3.654 -5.182 1.00 92.00 107 LEU A C 1
ATOM 868 O O . LEU A 1 107 ? -8.769 4.378 -6.052 1.00 92.00 107 LEU A O 1
ATOM 872 N N . ALA A 1 108 ? -8.808 2.414 -4.961 1.00 88.88 108 ALA A N 1
ATOM 873 C CA . ALA A 1 108 ? -7.727 1.814 -5.738 1.00 88.88 108 ALA A CA 1
ATOM 874 C C . ALA A 1 108 ? -8.066 1.776 -7.235 1.00 88.88 108 ALA A C 1
ATOM 876 O O . ALA A 1 108 ? -7.245 2.170 -8.061 1.00 88.88 108 ALA A O 1
ATOM 877 N N . TYR A 1 109 ? -9.293 1.378 -7.580 1.00 89.06 109 TYR A N 1
ATOM 878 C CA . TYR A 1 109 ? -9.769 1.364 -8.961 1.00 89.06 109 TYR A CA 1
ATOM 879 C C . TYR A 1 109 ? -9.847 2.775 -9.549 1.00 89.06 109 TYR A C 1
ATOM 881 O O . TYR A 1 109 ? -9.273 3.033 -10.604 1.00 89.06 109 TYR A O 1
ATOM 889 N N . LEU A 1 110 ? -10.521 3.702 -8.861 1.00 91.56 110 LEU A N 1
ATOM 890 C CA . LEU A 1 110 ? -10.731 5.071 -9.333 1.00 91.56 110 LEU A CA 1
ATOM 891 C C . LEU A 1 110 ? -9.401 5.749 -9.620 1.00 91.56 110 LEU A C 1
ATOM 893 O O . LEU A 1 110 ? -9.205 6.300 -10.703 1.00 91.56 110 LEU A O 1
ATOM 897 N N . PHE A 1 111 ? -8.473 5.688 -8.670 1.00 90.31 111 PHE A N 1
ATOM 898 C CA . PHE A 1 111 ? -7.185 6.323 -8.853 1.00 90.31 111 PHE A CA 1
ATOM 899 C C . PHE A 1 111 ? -6.330 5.597 -9.894 1.00 90.31 111 PHE A C 1
ATOM 901 O O . PHE A 1 111 ? -5.775 6.267 -10.762 1.00 90.31 111 PHE A O 1
ATOM 908 N N . GLY A 1 112 ? -6.270 4.263 -9.869 1.00 87.62 112 GLY A N 1
ATOM 909 C CA . GLY A 1 112 ? -5.490 3.487 -10.835 1.00 87.62 112 GLY A CA 1
ATOM 910 C C . GLY A 1 112 ? -5.936 3.716 -12.280 1.00 87.62 112 GLY A C 1
ATOM 911 O O . GLY A 1 112 ? -5.103 3.945 -13.155 1.00 87.62 112 GLY A O 1
ATOM 912 N N . PHE A 1 113 ? -7.248 3.755 -12.534 1.00 88.38 113 PHE A N 1
ATOM 913 C CA . PHE A 1 113 ? -7.781 4.099 -13.856 1.00 88.38 113 PHE A CA 1
ATOM 914 C C . PHE A 1 113 ? -7.532 5.559 -14.225 1.00 88.38 113 PHE A C 1
ATOM 916 O O . PHE A 1 113 ? -7.201 5.852 -15.377 1.00 88.38 113 PHE A O 1
ATOM 923 N N . SER A 1 114 ? -7.653 6.473 -13.260 1.00 88.31 114 SER A N 1
ATOM 924 C CA . SER A 1 114 ? -7.371 7.892 -13.488 1.00 88.31 114 SER A CA 1
ATOM 925 C C . SER A 1 114 ? -5.910 8.122 -13.871 1.00 88.31 114 SER A C 1
ATOM 927 O O . SER A 1 114 ? -5.652 8.932 -14.749 1.00 88.31 114 SER A O 1
ATOM 929 N N . TYR A 1 115 ? -4.963 7.384 -13.286 1.00 88.38 115 TYR A N 1
ATOM 930 C CA . TYR A 1 115 ? -3.535 7.511 -13.598 1.00 88.38 115 TYR A CA 1
ATOM 931 C C . TYR A 1 115 ? -3.191 7.127 -15.043 1.00 88.38 115 TYR A C 1
ATOM 933 O O . TYR A 1 115 ? -2.298 7.717 -15.646 1.00 88.38 115 TYR A O 1
ATOM 941 N N . ILE A 1 116 ? -3.917 6.167 -15.619 1.00 86.38 116 ILE A N 1
ATOM 942 C CA . ILE A 1 116 ? -3.695 5.726 -17.002 1.00 86.38 116 ILE A CA 1
ATOM 943 C C . ILE A 1 116 ? -4.330 6.700 -18.003 1.00 86.38 116 ILE A C 1
ATOM 945 O O . ILE A 1 116 ? -3.759 6.951 -19.059 1.00 86.38 116 ILE A O 1
ATOM 949 N N . ASN A 1 117 ? -5.508 7.245 -17.686 1.00 86.25 117 ASN A N 1
ATOM 950 C CA . ASN A 1 117 ? -6.331 7.969 -18.661 1.00 86.25 117 ASN A CA 1
ATOM 951 C C . ASN A 1 117 ? -6.258 9.497 -18.534 1.00 86.25 117 ASN A C 1
ATOM 953 O O . ASN A 1 117 ? -6.535 10.206 -19.498 1.00 86.25 117 ASN A O 1
ATOM 957 N N . ILE A 1 118 ? -5.906 10.022 -17.360 1.00 86.62 118 ILE A N 1
ATOM 958 C CA . ILE A 1 118 ? -5.964 11.451 -17.038 1.00 86.62 118 ILE A CA 1
ATOM 959 C C . ILE A 1 118 ? -4.590 11.914 -16.549 1.00 86.62 118 ILE A C 1
ATOM 961 O O . ILE A 1 118 ? -3.894 11.209 -15.821 1.00 86.62 118 ILE A O 1
ATOM 965 N N . ASN A 1 119 ? -4.201 13.140 -16.907 1.00 86.25 119 ASN A N 1
ATOM 966 C CA . ASN A 1 119 ? -3.004 13.753 -16.343 1.00 86.25 119 ASN A CA 1
ATOM 967 C C . ASN A 1 119 ? -3.251 14.180 -14.885 1.00 86.25 119 ASN A C 1
ATOM 969 O O . ASN A 1 119 ? -3.776 15.261 -14.625 1.00 86.25 119 ASN A O 1
ATOM 973 N N . LEU A 1 120 ? -2.856 13.328 -13.939 1.00 85.00 120 LEU A N 1
ATOM 974 C CA . LEU A 1 120 ? -2.921 13.620 -12.504 1.00 85.00 120 LEU A CA 1
ATOM 975 C C . LEU A 1 120 ? -1.782 14.537 -12.023 1.00 85.00 120 LEU A C 1
ATOM 977 O O . LEU A 1 120 ? -1.876 15.119 -10.941 1.00 85.00 120 LEU A O 1
ATOM 981 N N . GLY A 1 121 ? -0.700 14.679 -12.795 1.00 86.06 121 GLY A N 1
ATOM 982 C CA . GLY A 1 121 ? 0.478 15.452 -12.403 1.00 86.06 121 GLY A CA 1
ATOM 983 C C . GLY A 1 121 ? 0.992 15.056 -11.014 1.00 86.06 121 GLY A C 1
ATOM 984 O O . GLY A 1 121 ? 1.221 13.885 -10.722 1.00 86.06 121 GLY A O 1
ATOM 985 N N . ASN A 1 122 ? 1.125 16.036 -10.117 1.00 86.62 122 ASN A N 1
ATOM 986 C CA . ASN A 1 122 ? 1.598 15.796 -8.750 1.00 86.62 122 ASN A CA 1
ATOM 987 C C . ASN A 1 122 ? 0.569 15.100 -7.841 1.00 86.62 122 ASN A C 1
ATOM 989 O O . ASN A 1 122 ? 0.943 14.650 -6.758 1.00 86.62 122 ASN A O 1
ATOM 993 N N . LEU A 1 123 ? -0.702 14.968 -8.251 1.00 89.00 123 LEU A N 1
ATOM 994 C CA . LEU A 1 123 ? -1.733 14.267 -7.466 1.00 89.00 123 LEU A CA 1
ATOM 995 C C . LEU A 1 123 ? -1.420 12.779 -7.283 1.00 89.00 123 LEU A C 1
ATOM 997 O O . LEU A 1 123 ? -1.900 12.176 -6.323 1.00 89.00 123 LEU A O 1
ATOM 1001 N N . VAL A 1 124 ? -0.563 12.212 -8.140 1.00 88.94 124 VAL A N 1
ATOM 1002 C CA . VAL A 1 124 ? -0.031 10.849 -7.994 1.00 88.94 124 VAL A CA 1
ATOM 1003 C C . VAL A 1 124 ? 0.576 10.640 -6.604 1.00 88.94 124 VAL A C 1
ATOM 1005 O O . VAL A 1 124 ? 0.343 9.604 -5.993 1.00 88.94 124 VAL A O 1
ATOM 1008 N N . TYR A 1 125 ? 1.270 11.645 -6.060 1.00 91.50 125 TYR A N 1
ATOM 1009 C CA . TYR A 1 125 ? 1.877 11.558 -4.732 1.00 91.50 125 TYR A CA 1
ATOM 1010 C C . TYR A 1 125 ? 0.886 11.784 -3.592 1.00 91.50 125 TYR A C 1
ATOM 1012 O O . TYR A 1 125 ? 1.199 11.449 -2.460 1.00 91.50 125 TYR A O 1
ATOM 1020 N N . TYR A 1 126 ? -0.293 12.357 -3.827 1.00 90.81 126 TYR A N 1
ATOM 1021 C CA . TYR A 1 126 ? -1.251 12.625 -2.747 1.00 90.81 126 TYR A CA 1
ATOM 1022 C C . TYR A 1 126 ? -2.144 11.426 -2.440 1.00 90.81 126 TYR A C 1
ATOM 1024 O O . TYR A 1 126 ? -2.616 11.302 -1.311 1.00 90.81 126 TYR A O 1
ATOM 1032 N N . SER A 1 127 ? -2.362 10.535 -3.409 1.00 92.06 127 SER A N 1
ATOM 1033 C CA . SER A 1 127 ? -3.132 9.312 -3.194 1.00 92.06 127 SER A CA 1
ATOM 1034 C C . SER A 1 127 ? -2.214 8.175 -2.731 1.00 92.06 127 SER A C 1
ATOM 1036 O O . SER A 1 127 ? -1.356 7.741 -3.500 1.00 92.06 127 SER A O 1
ATOM 1038 N N . PRO A 1 128 ? -2.395 7.627 -1.516 1.00 92.50 128 PRO A N 1
ATOM 1039 C CA . PRO A 1 128 ? -1.581 6.505 -1.056 1.00 92.50 128 PRO A CA 1
ATOM 1040 C C . PRO A 1 128 ? -1.830 5.235 -1.885 1.00 92.50 128 PRO A C 1
ATOM 1042 O O . PRO A 1 128 ? -0.920 4.435 -2.079 1.00 92.50 128 PRO A O 1
ATOM 1045 N N . PHE A 1 129 ? -3.030 5.074 -2.452 1.00 92.81 129 PHE A N 1
ATOM 1046 C CA . PHE A 1 129 ? -3.335 3.961 -3.354 1.00 92.81 129 PHE A CA 1
ATOM 1047 C C . PHE A 1 129 ? -2.498 4.033 -4.638 1.00 92.81 129 PHE A C 1
ATOM 1049 O O . PHE A 1 129 ? -1.960 3.016 -5.072 1.00 92.81 129 PHE A O 1
ATOM 1056 N N . LEU A 1 130 ? -2.326 5.237 -5.203 1.00 93.06 130 LEU A N 1
ATOM 1057 C CA . LEU A 1 130 ? -1.440 5.432 -6.354 1.00 93.06 130 LEU A CA 1
ATOM 1058 C C . LEU A 1 130 ? 0.012 5.268 -5.988 1.00 93.06 130 LEU A C 1
ATOM 1060 O O . LEU A 1 130 ? 0.709 4.575 -6.714 1.00 93.06 130 LEU A O 1
ATOM 1064 N N . SER A 1 131 ? 0.457 5.859 -4.880 1.00 93.56 131 SER A N 1
ATOM 1065 C CA . SER A 1 131 ? 1.844 5.743 -4.432 1.00 93.56 131 SER A CA 1
ATOM 1066 C C . SER A 1 131 ? 2.285 4.278 -4.313 1.00 93.56 131 SER A C 1
ATOM 1068 O O . SER A 1 131 ? 3.377 3.953 -4.764 1.00 93.56 131 SER A O 1
ATOM 1070 N N . ILE A 1 132 ? 1.431 3.376 -3.804 1.00 93.94 132 ILE A N 1
ATOM 1071 C CA . ILE A 1 132 ? 1.707 1.923 -3.804 1.00 93.94 132 ILE A CA 1
ATOM 1072 C C . ILE A 1 132 ? 1.802 1.388 -5.237 1.00 93.94 132 ILE A C 1
ATOM 1074 O O . ILE A 1 132 ? 2.786 0.758 -5.610 1.00 93.94 132 ILE A O 1
ATOM 1078 N N . GLN A 1 133 ? 0.807 1.673 -6.079 1.00 92.44 133 GLN A N 1
ATOM 1079 C CA . GLN A 1 133 ? 0.774 1.156 -7.448 1.00 92.44 133 GLN A CA 1
ATOM 1080 C C . GLN A 1 133 ? 1.990 1.600 -8.280 1.00 92.44 133 GLN A C 1
ATOM 1082 O O . GLN A 1 133 ? 2.580 0.786 -8.991 1.00 92.44 133 GLN A O 1
ATOM 1087 N N . VAL A 1 134 ? 2.385 2.872 -8.189 1.00 93.12 134 VAL A N 1
ATOM 1088 C CA . VAL A 1 134 ? 3.511 3.430 -8.952 1.00 93.12 134 VAL A CA 1
ATOM 1089 C C . VAL A 1 134 ? 4.862 2.964 -8.419 1.00 93.12 134 VAL A C 1
ATOM 1091 O O . VAL A 1 134 ? 5.771 2.766 -9.220 1.00 93.12 134 VAL A O 1
ATOM 1094 N N . LEU A 1 135 ? 5.011 2.729 -7.108 1.00 94.19 135 LEU A N 1
ATOM 1095 C CA . LEU A 1 135 ? 6.225 2.127 -6.540 1.00 94.19 135 LEU A CA 1
ATOM 1096 C C . LEU A 1 135 ? 6.379 0.671 -6.978 1.00 94.19 135 LEU A C 1
ATOM 1098 O O . LEU A 1 135 ? 7.448 0.285 -7.461 1.00 94.19 135 LEU A O 1
ATOM 1102 N N . GLY A 1 136 ? 5.297 -0.104 -6.881 1.00 92.88 136 GLY A N 1
ATOM 1103 C CA . GLY A 1 136 ? 5.238 -1.469 -7.391 1.00 92.88 136 GLY A 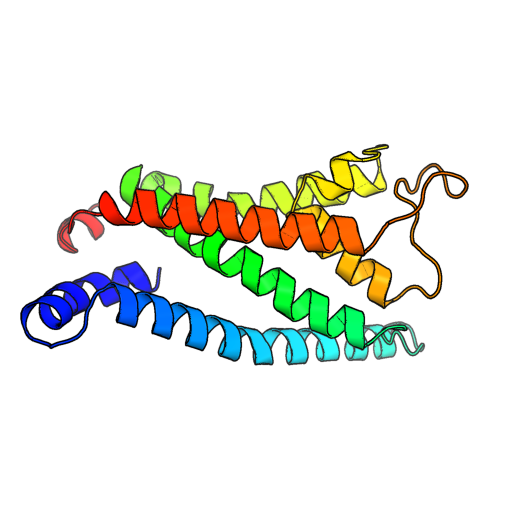CA 1
ATOM 1104 C C . GLY A 1 136 ? 5.584 -1.516 -8.877 1.00 92.88 136 GLY A C 1
ATOM 1105 O O . GLY A 1 136 ? 6.470 -2.269 -9.277 1.00 92.88 136 GLY A O 1
ATOM 1106 N N . MET A 1 137 ? 4.985 -0.640 -9.691 1.00 92.56 137 MET A N 1
ATOM 1107 C CA . MET A 1 137 ? 5.293 -0.530 -11.118 1.00 92.56 137 MET A CA 1
ATOM 1108 C C . MET A 1 137 ? 6.763 -0.174 -11.354 1.00 92.56 137 MET A C 1
ATOM 1110 O O . MET A 1 137 ? 7.451 -0.888 -12.079 1.00 92.56 137 MET A O 1
ATOM 1114 N N . GLN A 1 138 ? 7.280 0.871 -10.703 1.00 94.62 138 GLN A N 1
ATOM 1115 C CA . GLN A 1 138 ? 8.665 1.327 -10.845 1.00 94.62 138 GLN A CA 1
ATOM 1116 C C . GLN A 1 138 ? 9.689 0.220 -10.557 1.00 94.62 138 GLN A C 1
ATOM 1118 O O . GLN A 1 138 ? 10.769 0.235 -11.145 1.00 94.62 138 GLN A O 1
ATOM 1123 N N . SER A 1 139 ? 9.363 -0.763 -9.709 1.00 94.44 139 SER A N 1
ATOM 1124 C CA . SER A 1 139 ? 10.250 -1.902 -9.434 1.00 94.44 139 SER A CA 1
ATOM 1125 C C . SER A 1 139 ? 10.531 -2.784 -10.662 1.00 94.44 139 SER A C 1
ATOM 1127 O O . SER A 1 139 ? 11.582 -3.426 -10.730 1.00 94.44 139 SER A O 1
ATOM 1129 N N . PHE A 1 140 ? 9.650 -2.776 -11.666 1.00 92.62 140 PHE A N 1
ATOM 1130 C CA . PHE A 1 140 ? 9.790 -3.537 -12.914 1.00 92.62 140 PHE A CA 1
ATOM 1131 C C . PHE A 1 140 ? 10.423 -2.736 -14.059 1.00 92.62 140 PHE A C 1
ATOM 1133 O O . PHE A 1 140 ? 10.822 -3.326 -15.064 1.00 92.62 140 PHE A O 1
ATOM 1140 N N . PHE A 1 141 ? 10.570 -1.416 -13.921 1.00 91.38 141 PHE A N 1
ATOM 1141 C CA . PHE A 1 141 ? 11.166 -0.562 -14.951 1.00 91.38 141 PHE A CA 1
ATOM 1142 C C . PHE A 1 141 ? 12.599 -0.162 -14.592 1.00 91.38 141 PHE A C 1
ATOM 1144 O O . PHE A 1 141 ? 12.929 0.109 -13.441 1.00 91.38 141 PHE A O 1
ATOM 1151 N N . THR A 1 142 ? 13.468 -0.094 -15.603 1.00 87.12 142 THR A N 1
ATOM 1152 C CA . THR A 1 142 ? 14.855 0.383 -15.447 1.00 87.12 142 THR A CA 1
ATOM 1153 C C . THR A 1 142 ? 14.963 1.905 -15.452 1.00 87.12 142 THR A C 1
ATOM 1155 O O . THR A 1 142 ? 15.905 2.460 -14.893 1.00 8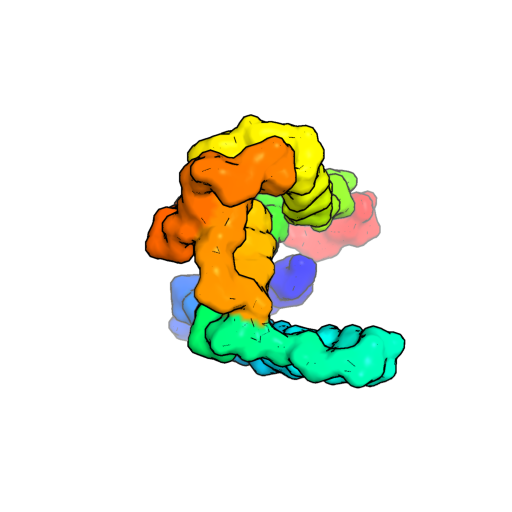7.12 142 THR A 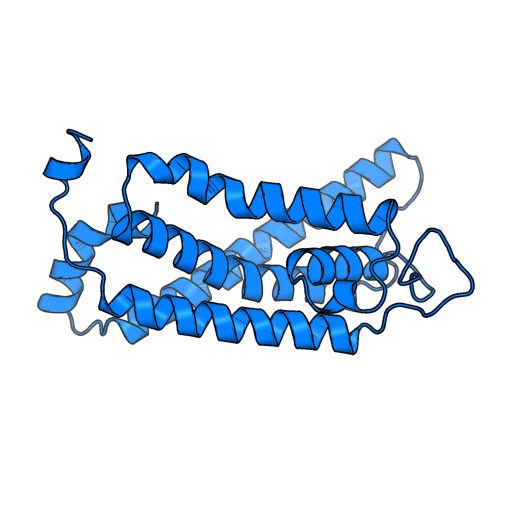O 1
ATOM 1158 N N . ARG A 1 143 ? 14.011 2.586 -16.095 1.00 88.19 143 ARG A N 1
ATOM 1159 C CA . ARG A 1 143 ? 13.913 4.047 -16.144 1.00 88.19 143 ARG A CA 1
ATOM 1160 C C . ARG A 1 143 ? 12.768 4.512 -15.256 1.00 88.19 143 ARG A C 1
ATOM 1162 O O . ARG A 1 143 ? 11.827 3.754 -15.017 1.00 88.19 143 ARG A O 1
ATOM 1169 N N . SER A 1 144 ? 12.848 5.751 -14.784 1.00 90.06 144 SER A N 1
ATOM 1170 C CA . SER A 1 144 ? 11.752 6.358 -14.034 1.00 90.06 144 SER A CA 1
ATOM 1171 C C . SER A 1 144 ? 10.496 6.410 -14.899 1.00 90.06 144 SER A C 1
ATOM 1173 O O . SER A 1 144 ? 10.544 6.907 -16.028 1.00 90.06 144 SER A O 1
ATOM 1175 N N . ILE A 1 145 ? 9.387 5.887 -14.385 1.00 91.38 145 ILE A N 1
ATOM 1176 C CA . ILE A 1 145 ? 8.106 5.907 -15.091 1.00 91.38 145 ILE A CA 1
ATOM 1177 C C . ILE A 1 145 ? 7.582 7.349 -15.192 1.00 91.38 145 ILE A C 1
ATOM 1179 O O . ILE A 1 145 ? 7.862 8.163 -14.305 1.00 91.38 145 ILE A O 1
ATOM 1183 N N . PRO A 1 146 ? 6.850 7.710 -16.256 1.00 90.25 146 PRO A N 1
ATOM 1184 C CA . PRO A 1 146 ? 6.280 9.046 -16.371 1.00 90.25 146 PRO A CA 1
ATOM 1185 C C . PRO A 1 146 ? 5.174 9.260 -15.326 1.00 90.25 146 PRO A C 1
ATOM 1187 O O . PRO A 1 146 ? 4.439 8.336 -14.969 1.00 90.25 146 PRO A O 1
ATOM 1190 N N . LEU A 1 147 ? 5.010 10.499 -14.855 1.00 88.06 147 LEU A N 1
ATOM 1191 C CA . LEU A 1 147 ? 3.864 10.872 -14.010 1.00 88.06 147 LEU A CA 1
ATOM 1192 C C . LEU A 1 147 ? 2.538 10.896 -14.778 1.00 88.06 147 LEU A C 1
ATOM 1194 O O . LEU A 1 147 ? 1.474 10.930 -14.167 1.00 88.06 147 LEU A O 1
ATOM 1198 N N . ASN A 1 148 ? 2.601 10.881 -16.106 1.00 85.88 148 ASN A N 1
ATOM 1199 C CA . ASN A 1 148 ? 1.449 10.859 -16.987 1.00 85.88 148 ASN A CA 1
ATOM 1200 C C . ASN A 1 148 ? 1.763 9.986 -18.207 1.00 85.88 148 ASN A C 1
ATOM 1202 O O . ASN A 1 148 ? 2.674 10.301 -18.970 1.00 85.88 148 ASN A O 1
ATOM 1206 N N . PHE A 1 149 ? 0.990 8.925 -18.432 1.00 83.12 149 PHE A N 1
ATOM 1207 C CA . PHE A 1 149 ? 1.181 8.060 -19.601 1.00 83.12 149 PHE A CA 1
ATOM 1208 C C . PHE A 1 149 ? 0.790 8.710 -20.929 1.00 83.12 149 PHE A C 1
ATOM 1210 O O . PHE A 1 149 ? 1.202 8.229 -21.979 1.00 83.12 149 PHE A O 1
ATOM 1217 N N . ASN A 1 150 ? 0.061 9.827 -20.901 1.00 83.25 150 ASN A N 1
ATOM 1218 C CA . ASN A 1 150 ? -0.225 10.607 -22.104 1.00 83.25 150 ASN A CA 1
ATOM 1219 C C . ASN A 1 150 ? 0.954 11.506 -22.529 1.00 83.25 150 ASN A C 1
ATOM 1221 O O . ASN A 1 150 ? 0.935 12.035 -23.637 1.00 83.25 150 ASN A O 1
ATOM 1225 N N . ASP A 1 151 ? 1.973 11.693 -21.678 1.00 82.62 151 ASP A N 1
ATOM 1226 C CA . ASP A 1 151 ? 3.164 12.493 -21.988 1.00 82.62 151 ASP A CA 1
ATOM 1227 C C . ASP A 1 151 ? 4.450 11.842 -21.454 1.00 82.62 151 ASP A C 1
ATOM 1229 O O . ASP A 1 151 ? 4.902 12.087 -20.334 1.00 82.62 151 ASP A O 1
ATOM 1233 N N . PHE A 1 152 ? 5.084 11.037 -22.307 1.00 81.69 152 PHE A N 1
ATOM 1234 C CA . PHE A 1 152 ? 6.333 10.338 -21.994 1.00 81.69 152 PHE A CA 1
ATOM 1235 C C . PHE A 1 152 ? 7.572 11.246 -21.911 1.00 81.69 152 PHE A C 1
ATOM 1237 O O . PHE A 1 152 ? 8.629 10.774 -21.490 1.00 81.69 152 PHE A O 1
ATOM 1244 N N . LYS A 1 153 ? 7.483 12.517 -22.327 1.00 83.88 153 LYS A N 1
ATOM 1245 C CA . LYS A 1 153 ? 8.580 13.498 -22.201 1.00 83.88 153 LYS A CA 1
ATOM 1246 C C . LYS A 1 153 ? 8.437 14.381 -20.961 1.00 83.88 153 LYS A C 1
ATOM 1248 O O . LYS A 1 153 ? 9.354 15.143 -20.656 1.00 83.88 153 LYS A O 1
ATOM 1253 N N . GLY A 1 154 ? 7.300 14.286 -20.279 1.00 82.94 154 GLY A N 1
ATOM 1254 C CA . GLY A 1 154 ? 6.978 15.048 -19.087 1.00 82.94 154 GLY A CA 1
ATOM 1255 C C . GLY A 1 154 ? 7.758 14.614 -17.839 1.00 82.94 154 GLY A C 1
ATOM 1256 O O . GLY A 1 154 ? 8.691 13.806 -17.903 1.00 82.94 154 GLY A O 1
ATOM 1257 N N . PRO A 1 155 ? 7.389 15.158 -16.667 1.00 88.25 155 PRO A N 1
ATOM 1258 C CA . PRO A 1 155 ? 8.056 14.840 -15.415 1.00 88.25 155 PRO A CA 1
ATOM 1259 C C . PRO A 1 155 ? 7.894 13.356 -15.064 1.00 88.25 155 PRO A C 1
ATOM 1261 O O . PRO A 1 155 ? 6.842 12.746 -15.272 1.00 88.25 155 PRO A O 1
ATOM 1264 N N . THR A 1 156 ? 8.953 12.777 -14.507 1.00 91.94 156 THR A N 1
ATOM 1265 C CA . THR A 1 156 ? 9.000 11.368 -14.116 1.00 91.94 156 THR A CA 1
ATOM 1266 C C . THR A 1 156 ? 8.769 11.190 -12.619 1.00 91.94 156 THR A C 1
ATOM 1268 O O . THR A 1 156 ? 8.864 12.131 -11.825 1.00 91.94 156 THR A O 1
ATOM 1271 N N . LEU A 1 157 ? 8.424 9.964 -12.230 1.00 92.31 157 LEU A N 1
ATOM 1272 C CA . LEU A 1 157 ? 8.182 9.596 -10.847 1.00 92.31 157 LEU A CA 1
ATOM 1273 C C . LEU A 1 157 ? 9.451 9.778 -10.007 1.00 92.31 157 LEU A C 1
ATOM 1275 O O . LEU A 1 157 ? 10.505 9.205 -10.290 1.00 92.31 157 LEU A O 1
ATOM 1279 N N . ASN A 1 158 ? 9.308 10.508 -8.908 1.00 93.69 158 ASN A N 1
ATOM 1280 C CA . ASN A 1 158 ? 10.277 10.564 -7.834 1.00 93.69 158 ASN A CA 1
ATOM 1281 C C . ASN A 1 158 ? 9.865 9.580 -6.730 1.00 93.69 158 ASN A C 1
ATOM 1283 O O . ASN A 1 158 ? 8.909 9.808 -5.985 1.00 93.69 158 ASN A O 1
ATOM 1287 N N . VAL A 1 159 ? 10.625 8.491 -6.617 1.00 93.88 159 VAL A N 1
ATOM 1288 C CA . VAL A 1 159 ? 10.402 7.409 -5.647 1.00 93.88 159 VAL A CA 1
ATOM 1289 C C . VAL A 1 159 ? 10.344 7.934 -4.209 1.00 93.88 159 VAL A C 1
ATOM 1291 O O . VAL A 1 159 ? 9.504 7.490 -3.428 1.00 93.88 159 VAL A O 1
ATOM 1294 N N . TYR A 1 160 ? 11.173 8.922 -3.858 1.00 94.31 160 TYR A N 1
ATOM 1295 C CA . TYR A 1 160 ? 11.225 9.463 -2.499 1.00 94.31 160 TYR A CA 1
ATOM 1296 C C . TYR A 1 160 ? 9.914 10.136 -2.092 1.00 94.31 160 TYR A C 1
ATOM 1298 O O . TYR A 1 160 ? 9.457 9.946 -0.967 1.00 94.31 160 TYR A O 1
ATOM 1306 N N . TYR A 1 161 ? 9.268 10.874 -2.998 1.00 94.69 161 TYR A N 1
ATOM 1307 C CA . TYR A 1 161 ? 7.992 11.530 -2.698 1.00 94.69 161 TYR A CA 1
ATOM 1308 C C . TYR A 1 161 ? 6.853 10.530 -2.511 1.00 94.69 161 TYR A C 1
ATOM 1310 O O . TYR A 1 161 ? 6.037 10.705 -1.607 1.00 94.69 161 TYR A O 1
ATOM 1318 N N . ALA A 1 162 ? 6.829 9.450 -3.294 1.00 94.44 162 ALA A N 1
ATOM 1319 C CA . ALA A 1 162 ? 5.852 8.378 -3.112 1.00 94.44 162 ALA A CA 1
ATOM 1320 C C . ALA A 1 162 ? 6.044 7.663 -1.759 1.00 94.44 162 ALA A C 1
ATOM 1322 O O . ALA A 1 162 ? 5.073 7.438 -1.037 1.00 94.44 162 ALA A O 1
ATOM 1323 N N . ILE A 1 163 ? 7.292 7.384 -1.363 1.00 95.56 163 ILE A N 1
ATOM 1324 C CA . ILE A 1 163 ? 7.604 6.786 -0.053 1.00 95.56 163 ILE A CA 1
ATOM 1325 C C . ILE A 1 163 ? 7.188 7.716 1.094 1.00 95.56 163 ILE A C 1
ATOM 1327 O O . ILE A 1 163 ? 6.514 7.278 2.027 1.00 95.56 163 ILE A O 1
ATOM 1331 N N . ILE A 1 164 ? 7.553 9.001 1.026 1.00 95.44 164 ILE A N 1
ATOM 1332 C CA . ILE A 1 164 ? 7.195 9.998 2.049 1.00 95.44 164 ILE A CA 1
ATOM 1333 C C . ILE A 1 164 ? 5.675 10.114 2.175 1.00 95.44 164 ILE A C 1
ATOM 1335 O O . ILE A 1 164 ? 5.160 10.155 3.290 1.00 95.44 164 ILE A O 1
ATOM 1339 N N . SER A 1 165 ? 4.956 10.115 1.052 1.00 94.62 165 SER A N 1
ATOM 1340 C CA . SER A 1 165 ? 3.494 10.124 1.040 1.00 94.62 165 SER A CA 1
ATOM 1341 C C . SER A 1 165 ? 2.902 8.919 1.767 1.00 94.62 165 SER A C 1
ATOM 1343 O O . SER A 1 165 ? 2.047 9.089 2.637 1.00 94.62 165 SER A O 1
ATOM 1345 N N . LEU A 1 166 ? 3.386 7.705 1.478 1.00 94.88 166 LEU A N 1
ATOM 1346 C CA . LEU A 1 166 ? 2.890 6.494 2.135 1.00 94.88 166 LEU A CA 1
ATOM 1347 C C . LEU A 1 166 ? 3.139 6.498 3.632 1.00 94.88 166 LEU A C 1
ATOM 1349 O O . LEU A 1 166 ? 2.233 6.180 4.404 1.00 94.88 166 LEU A O 1
ATOM 1353 N N . ILE A 1 167 ? 4.339 6.890 4.054 1.00 95.00 167 ILE A N 1
ATOM 1354 C CA . ILE A 1 167 ? 4.666 7.005 5.476 1.00 95.00 167 ILE A CA 1
ATOM 1355 C C . ILE A 1 167 ? 3.775 8.068 6.130 1.00 95.00 167 ILE A C 1
ATOM 1357 O O . ILE A 1 167 ? 3.182 7.807 7.177 1.00 95.00 167 ILE A O 1
ATOM 1361 N N . GLY A 1 168 ? 3.611 9.229 5.491 1.00 95.94 168 GLY A N 1
ATOM 1362 C CA . GLY A 1 168 ? 2.755 10.312 5.973 1.00 95.94 168 GLY A CA 1
ATOM 1363 C C . GLY A 1 168 ? 1.306 9.868 6.170 1.00 95.94 168 GLY A C 1
ATOM 1364 O O . GLY A 1 168 ? 0.751 10.029 7.257 1.00 95.94 168 GLY A O 1
ATOM 1365 N N . TRP A 1 169 ? 0.710 9.225 5.165 1.00 95.31 169 TRP A N 1
ATOM 1366 C CA . TRP A 1 169 ? -0.650 8.690 5.257 1.00 95.31 169 TRP A CA 1
ATOM 1367 C C . TRP A 1 169 ? -0.788 7.579 6.293 1.00 95.31 169 TRP A C 1
ATOM 1369 O O . TRP A 1 169 ? -1.790 7.537 7.004 1.00 95.31 169 TRP A O 1
ATOM 1379 N N . SER A 1 170 ? 0.218 6.716 6.430 1.00 93.81 170 SER A N 1
ATOM 1380 C CA . SER A 1 170 ? 0.221 5.660 7.448 1.00 93.81 170 SER A CA 1
ATOM 1381 C C . SER A 1 170 ? 0.195 6.248 8.860 1.00 93.81 170 SER A C 1
ATOM 1383 O O . SER A 1 170 ? -0.554 5.769 9.713 1.00 93.81 170 SER A O 1
ATOM 1385 N N . ILE A 1 171 ? 0.949 7.327 9.106 1.00 92.69 171 ILE A N 1
ATOM 1386 C CA . ILE A 1 171 ? 0.943 8.053 10.386 1.00 92.69 171 ILE A CA 1
ATOM 1387 C C . ILE A 1 171 ? -0.420 8.714 10.625 1.00 92.69 171 ILE A C 1
ATOM 1389 O O . ILE A 1 171 ? -0.988 8.559 11.707 1.00 92.69 171 ILE A O 1
ATOM 1393 N N . ILE A 1 172 ? -0.968 9.405 9.620 1.00 94.50 172 ILE A N 1
ATOM 1394 C CA . ILE A 1 172 ? -2.276 10.074 9.712 1.00 94.50 172 ILE A CA 1
ATOM 1395 C C . ILE A 1 172 ? -3.381 9.063 10.038 1.00 94.50 172 ILE A C 1
ATOM 1397 O O . ILE A 1 172 ? -4.161 9.288 10.962 1.00 94.50 172 ILE A O 1
ATOM 1401 N N . LEU A 1 173 ? -3.429 7.932 9.328 1.00 92.25 173 LEU A N 1
ATOM 1402 C CA . LEU A 1 173 ? -4.422 6.880 9.561 1.00 92.25 173 LEU A CA 1
ATOM 1403 C C . LEU A 1 173 ? -4.239 6.204 10.918 1.00 92.25 173 LEU A C 1
ATOM 1405 O O . LEU A 1 173 ? -5.226 5.962 11.606 1.00 92.25 173 LEU A O 1
ATOM 1409 N N . SER A 1 174 ? -2.998 5.954 11.341 1.00 86.31 174 SER A N 1
ATOM 1410 C CA . SER A 1 174 ? -2.720 5.395 12.671 1.00 86.31 174 SER A CA 1
ATOM 1411 C C . SER A 1 174 ? -3.211 6.328 13.778 1.00 86.31 174 SER A C 1
ATOM 1413 O O . SER A 1 174 ? -3.822 5.884 14.751 1.00 86.31 174 SER A O 1
ATOM 1415 N N . PHE A 1 175 ? -2.995 7.638 13.622 1.00 87.62 175 PHE A N 1
ATOM 1416 C CA . PHE A 1 175 ? -3.480 8.637 14.570 1.00 87.62 175 PHE A CA 1
ATOM 1417 C C . PHE A 1 175 ? -5.010 8.738 14.557 1.00 87.62 175 PHE A C 1
ATOM 1419 O O . PHE A 1 175 ? -5.634 8.733 15.618 1.00 87.62 175 PHE A O 1
ATOM 1426 N N . ALA A 1 176 ? -5.626 8.767 13.372 1.00 88.06 176 ALA A N 1
ATOM 1427 C CA . ALA A 1 176 ? -7.080 8.782 13.219 1.00 88.06 176 ALA A CA 1
ATOM 1428 C C . ALA A 1 176 ? -7.734 7.542 13.849 1.00 88.06 176 ALA A C 1
ATOM 1430 O O . ALA A 1 176 ? -8.720 7.672 14.577 1.00 88.06 176 ALA A O 1
ATOM 1431 N N . SER A 1 177 ? -7.144 6.363 13.640 1.00 83.81 177 SER A N 1
ATOM 1432 C CA . SER A 1 177 ? -7.579 5.116 14.270 1.00 83.81 177 SER A CA 1
ATOM 1433 C C . SER A 1 177 ? -7.463 5.195 15.794 1.00 83.81 177 SER A C 1
ATOM 1435 O O . SER A 1 177 ? -8.429 4.959 16.512 1.00 83.81 177 SER A O 1
ATOM 1437 N N . MET A 1 178 ? -6.341 5.683 16.333 1.00 79.19 178 MET A N 1
ATOM 1438 C CA . MET A 1 178 ? -6.189 5.848 17.784 1.00 79.19 178 MET A CA 1
ATOM 1439 C C . MET A 1 178 ? -7.268 6.758 18.407 1.00 79.19 178 MET A C 1
ATOM 1441 O O . MET A 1 178 ? -7.693 6.527 19.543 1.00 79.19 178 MET A O 1
ATOM 1445 N N . LEU A 1 179 ? -7.717 7.794 17.690 1.00 81.88 179 LEU A N 1
ATOM 1446 C CA . LEU A 1 179 ? -8.803 8.670 18.139 1.00 81.88 179 LEU A CA 1
ATOM 1447 C C . LEU A 1 179 ? -10.165 7.964 18.136 1.00 81.88 179 LEU A C 1
ATOM 1449 O O . LEU A 1 179 ? -10.941 8.151 19.077 1.00 81.88 179 LEU A O 1
ATOM 1453 N N . LEU A 1 180 ? -10.453 7.154 17.114 1.00 76.38 180 LEU A N 1
ATOM 1454 C CA . LEU A 1 180 ? -11.686 6.366 17.035 1.00 76.38 180 LEU A CA 1
ATOM 1455 C C . LEU A 1 180 ? -11.702 5.224 18.049 1.00 76.38 180 LEU A C 1
ATOM 1457 O O . LEU A 1 180 ? -12.734 5.003 18.680 1.00 76.38 180 LEU A O 1
ATOM 1461 N N . PHE A 1 181 ? -10.563 4.575 18.294 1.00 70.62 181 PHE A N 1
ATOM 1462 C CA . PHE A 1 181 ? -10.432 3.508 19.284 1.00 70.62 181 PHE A CA 1
ATOM 1463 C C . PHE A 1 181 ? -10.892 3.953 20.679 1.00 70.62 181 PHE A C 1
ATOM 1465 O O . PHE A 1 181 ? -11.564 3.209 21.388 1.00 70.62 181 PHE A O 1
ATOM 1472 N N . ARG A 1 182 ? -10.617 5.208 21.067 1.00 68.12 182 ARG A N 1
ATOM 1473 C CA . ARG A 1 182 ? -11.090 5.785 22.344 1.00 68.12 182 ARG A CA 1
ATOM 1474 C C . ARG A 1 182 ? -12.612 5.916 22.438 1.00 68.12 182 ARG A C 1
ATOM 1476 O O . ARG A 1 182 ? -13.134 6.051 23.539 1.00 68.12 182 ARG A O 1
ATOM 1483 N N . ARG A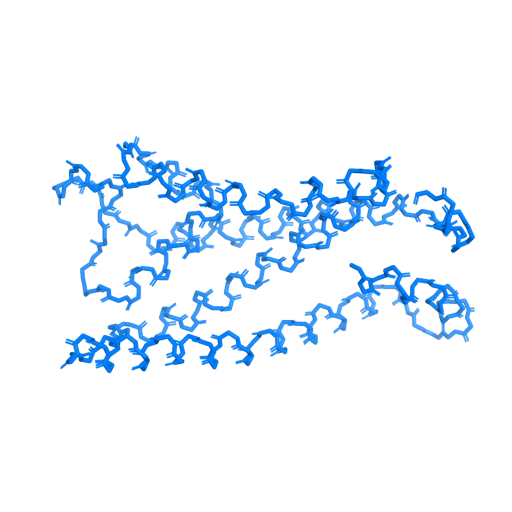 1 183 ? -13.311 5.927 21.302 1.00 68.75 183 ARG A N 1
ATOM 1484 C CA . ARG A 1 183 ? -14.774 6.020 21.214 1.00 68.75 183 ARG A CA 1
ATOM 1485 C C . ARG A 1 183 ? -15.448 4.650 21.129 1.00 68.75 183 ARG A C 1
ATOM 1487 O O . ARG A 1 183 ? -16.676 4.593 21.143 1.00 68.75 183 ARG A O 1
ATOM 1494 N N . LEU A 1 184 ? -14.683 3.559 21.044 1.00 63.47 184 LEU A N 1
ATOM 1495 C CA . LEU A 1 184 ? -15.233 2.208 21.054 1.00 63.47 184 LEU A CA 1
ATOM 1496 C C . LEU A 1 184 ? -15.772 1.888 22.453 1.00 63.47 184 LEU A C 1
ATOM 1498 O O . LEU A 1 184 ? -15.012 1.710 23.403 1.00 63.47 184 LEU A O 1
ATOM 1502 N N . TYR A 1 185 ? -17.095 1.808 22.574 1.00 54.12 185 TYR A N 1
ATOM 1503 C CA . TYR A 1 185 ? -17.767 1.268 23.754 1.00 54.12 185 TYR A CA 1
ATOM 1504 C C . TYR A 1 185 ? -18.111 -0.206 23.510 1.00 54.12 185 TYR A C 1
ATOM 1506 O O . TYR A 1 185 ? -18.447 -0.587 22.387 1.00 54.12 185 TYR A O 1
ATOM 1514 N N . TYR A 1 186 ? -18.045 -1.042 24.549 1.00 51.22 186 TYR A N 1
ATOM 1515 C CA . TYR A 1 186 ? -18.443 -2.449 24.456 1.00 51.22 186 TYR A CA 1
ATOM 1516 C C . TYR A 1 186 ? -19.938 -2.537 24.110 1.00 51.22 186 TYR A C 1
ATOM 1518 O O . TYR A 1 186 ? -20.781 -2.200 24.939 1.00 51.22 186 TYR A O 1
ATOM 1526 N N . ARG A 1 187 ? -20.274 -2.969 22.888 1.00 52.00 187 ARG A N 1
ATOM 1527 C CA . ARG A 1 187 ? -21.648 -3.324 22.500 1.00 52.00 187 ARG A CA 1
ATOM 1528 C C . ARG A 1 187 ? -21.798 -4.840 22.523 1.00 52.00 187 ARG A C 1
ATOM 1530 O O . ARG A 1 187 ? -20.981 -5.547 21.936 1.00 52.00 187 ARG A O 1
ATOM 1537 N N . SER A 1 188 ? -22.825 -5.315 23.227 1.00 43.16 188 SER A N 1
ATOM 1538 C CA . SER A 1 188 ? -23.128 -6.736 23.418 1.00 43.16 188 SER A CA 1
ATOM 1539 C C . SER A 1 188 ? -23.200 -7.485 22.081 1.00 43.16 188 SER A C 1
ATOM 1541 O O . SER A 1 188 ? -23.773 -6.998 21.105 1.00 43.16 188 SER A O 1
ATOM 1543 N N . LEU A 1 189 ? -22.649 -8.703 22.055 1.00 48.78 189 LEU A N 1
ATOM 1544 C CA . LEU A 1 189 ? -22.752 -9.632 20.925 1.00 48.78 189 LEU A CA 1
ATOM 1545 C C . LEU A 1 189 ? -24.211 -9.987 20.584 1.00 48.78 189 LEU A C 1
ATOM 1547 O O . LEU A 1 189 ? -24.474 -10.425 19.470 1.00 48.78 189 LEU A O 1
ATOM 1551 N N . GLU A 1 190 ? -25.166 -9.787 21.492 1.00 44.88 190 GLU A N 1
ATOM 1552 C CA . GLU A 1 190 ? -26.583 -10.076 21.235 1.00 44.88 190 GLU A CA 1
ATOM 1553 C C . GLU A 1 190 ? -27.228 -9.051 20.293 1.00 44.88 190 GLU A C 1
ATOM 1555 O O . GLU A 1 190 ? -27.987 -9.434 19.405 1.00 44.88 190 GLU A O 1
ATOM 1560 N N . GLU A 1 191 ? -26.829 -7.776 20.359 1.00 48.34 191 GLU A N 1
ATOM 1561 C CA . GLU A 1 191 ? -27.268 -6.744 19.400 1.00 48.34 191 GLU A CA 1
ATOM 1562 C C . GLU A 1 191 ? -26.734 -7.004 17.980 1.00 48.34 191 GLU A C 1
ATOM 1564 O O . GLU A 1 191 ? -27.230 -6.457 16.999 1.00 48.34 191 GLU A O 1
ATOM 1569 N N . ALA A 1 192 ? -25.715 -7.857 17.854 1.00 47.97 192 ALA A N 1
ATOM 1570 C CA . ALA A 1 192 ? -25.124 -8.265 16.586 1.00 47.97 192 ALA A CA 1
ATOM 1571 C C . ALA A 1 192 ? -25.966 -9.237 15.785 1.00 47.97 192 ALA A C 1
ATOM 1573 O O . ALA A 1 192 ? -25.853 -9.282 14.566 1.00 47.97 192 ALA A O 1
ATOM 1574 N N . ARG A 1 193 ? -26.712 -10.079 16.499 1.00 46.91 193 ARG A N 1
ATOM 1575 C CA . ARG A 1 193 ? -27.445 -11.204 15.925 1.00 46.91 193 ARG A CA 1
ATOM 1576 C C . ARG A 1 193 ? -28.799 -10.766 15.368 1.00 46.91 193 ARG A C 1
ATOM 1578 O O . ARG A 1 193 ? -29.412 -11.511 14.617 1.00 46.91 193 ARG A O 1
ATOM 1585 N N . ILE A 1 194 ? -29.243 -9.574 15.767 1.00 49.81 194 ILE A N 1
ATOM 1586 C CA . ILE A 1 194 ? -30.549 -8.985 15.454 1.00 49.8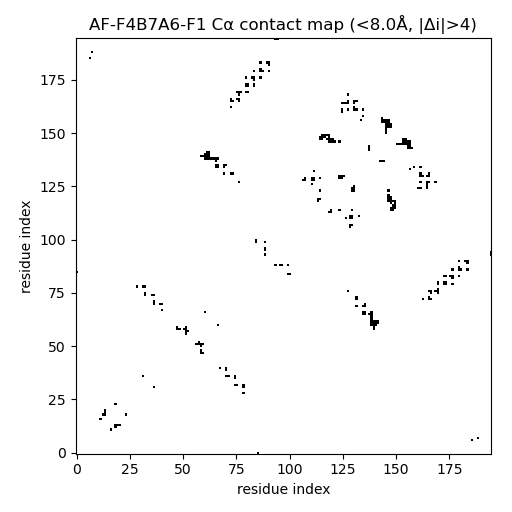1 194 ILE A CA 1
ATOM 1587 C C . ILE A 1 194 ? -30.431 -7.927 14.330 1.00 49.81 194 ILE A C 1
ATOM 1589 O O . ILE A 1 194 ? -31.448 -7.492 13.794 1.00 49.81 194 ILE A O 1
ATOM 1593 N N . ALA A 1 195 ? -29.208 -7.516 13.962 1.00 44.25 195 ALA A N 1
ATOM 1594 C CA . ALA A 1 195 ? -28.934 -6.454 12.986 1.00 44.25 195 ALA A CA 1
ATOM 1595 C C . ALA A 1 195 ? -28.659 -6.964 11.566 1.00 44.25 195 ALA A C 1
ATOM 1597 O O . ALA A 1 195 ? -27.945 -7.982 11.433 1.00 44.25 195 ALA A O 1
#

Sequence (195 aa):
MMIYYQSSGLSYFTRFSKLTPKYYLFSLYFTMLITTTVVSVIMGLGVVSLFSYHFGETIAPKNWGLFFLDAILSRVFYLPLSLFLEELTIVTSRKLSNAISFIPIILAYLFGFSYININLGNLVYYSPFLSIQVLGMQSFFTRSIPLNFNDFKGPTLNVYYAIISLIGWSIILSFASMLLFRRLYYRSLEEARIA

Solvent-accessible surface area (backbone atoms only — not comparable to full-atom values): 10721 Å² total; per-residue (Å²): 111,66,64,67,73,44,48,76,56,44,61,53,42,52,72,77,43,93,54,48,71,66,59,54,52,51,51,50,53,51,54,49,51,54,54,52,51,54,50,52,53,54,49,52,54,47,50,34,52,53,50,16,64,74,70,76,42,88,60,60,60,67,32,59,68,46,40,54,49,35,62,50,50,47,46,60,31,48,52,28,46,52,50,32,50,48,47,49,28,72,71,71,40,72,89,46,37,66,63,59,67,43,46,66,57,54,50,39,50,53,47,54,53,40,46,64,76,38,83,49,54,76,51,47,43,71,36,55,60,38,23,45,52,53,42,46,52,41,10,55,39,94,58,73,47,52,44,22,72,88,37,84,85,53,67,54,56,56,68,67,55,26,51,50,31,37,54,49,50,22,51,52,33,41,52,54,28,57,60,46,57,75,68,65,70,96,72,63,71,68,67,58,77,78,104

Foldseek 3Di:
DVCVVCVVVVVVCCVPHPDDPVNVVVVVLVVQLVVLVVVVVVVVVVVQVVVCVVVVHRQDFPAPVLQSVLSNLVSLQVVLVVLLLVLVCQPPDVVCNVVSVCVLVCLLVVVVVCQAPHQCDCCCLQRLSSLSVLSNVVRRDPDFDCSHPVDRPHDGDDNVSSSVSSNVNSVVSNVSSVVSVVVDDDDDCVVVVVD

Mean predicted aligned error: 8.48 Å

Nearest PDB structures (foldseek):
  8tun-assembly1_C  TM=6.604E-01  e=2.215E-01  Caldimonas thermodepolymerans
  7r8a-assembly1_B  TM=7.606E-01  e=3.665E+00  Homo sapiens
  7o0z-assembly1_E  TM=6.153E-01  e=4.051E+00  Stutzerimonas stutzeri ATCC 14405 = CCUG 16156
  8j7w-assembly1_A  TM=2.076E-01  e=3.853E+00  Homo sapiens

Organism: Acidianus hospitalis (strain W1) (NCBI:txid933801)